Protein AF-A0A0R3S1D8-F1 (afdb_monomer)

Organism: NCBI:txid1147741

Structure (mmCIF, N/CA/C/O backbone):
data_AF-A0A0R3S1D8-F1
#
_entry.id   AF-A0A0R3S1D8-F1
#
loop_
_atom_site.group_PDB
_atom_site.id
_atom_site.type_symbol
_atom_site.label_atom_id
_atom_site.label_alt_id
_atom_site.label_comp_id
_atom_site.label_asym_id
_atom_site.label_entity_id
_atom_site.label_seq_id
_atom_site.pdbx_PDB_ins_code
_atom_site.Cartn_x
_atom_site.Cartn_y
_atom_site.Cartn_z
_atom_site.occupancy
_atom_site.B_iso_or_equiv
_atom_site.auth_seq_id
_atom_site.auth_comp_id
_atom_site.auth_asym_id
_atom_site.auth_atom_id
_atom_site.pdbx_PDB_model_num
ATOM 1 N N . MET A 1 1 ? -0.760 46.171 15.040 1.00 44.25 1 MET A N 1
ATOM 2 C CA . MET A 1 1 ? -1.146 44.747 14.968 1.00 44.25 1 MET A CA 1
ATOM 3 C C . MET A 1 1 ? 0.068 43.947 15.398 1.00 44.25 1 MET A C 1
ATOM 5 O O . MET A 1 1 ? 1.115 44.106 14.780 1.00 44.25 1 MET A O 1
ATOM 9 N N . ASN A 1 2 ? -0.038 43.239 16.524 1.00 40.97 2 ASN A N 1
ATOM 10 C CA . ASN A 1 2 ? 1.072 42.511 17.138 1.00 40.97 2 ASN A CA 1
ATOM 11 C C . ASN A 1 2 ? 1.519 41.354 16.239 1.00 40.97 2 ASN A C 1
ATOM 13 O O . ASN A 1 2 ? 0.703 40.577 15.759 1.00 40.97 2 ASN A O 1
ATOM 17 N N . ILE A 1 3 ? 2.830 41.235 16.049 1.00 52.16 3 ILE A N 1
ATOM 18 C CA . ILE A 1 3 ? 3.480 40.191 15.241 1.00 52.16 3 ILE A CA 1
ATOM 19 C C . ILE A 1 3 ? 3.574 38.864 16.038 1.00 52.16 3 ILE A C 1
ATOM 21 O O . ILE A 1 3 ? 3.984 37.833 15.513 1.00 52.16 3 ILE A O 1
ATOM 25 N N . GLU A 1 4 ? 3.135 38.864 17.300 1.00 52.78 4 GLU A N 1
ATOM 26 C CA . GLU A 1 4 ? 3.180 37.716 18.217 1.00 52.78 4 GLU A CA 1
ATOM 27 C C . GLU A 1 4 ? 2.096 36.651 17.963 1.00 52.78 4 GLU A C 1
ATOM 29 O O . GLU A 1 4 ? 2.175 35.565 18.527 1.00 52.78 4 GLU A O 1
ATOM 34 N N . GLU A 1 5 ? 1.117 36.899 17.085 1.00 55.97 5 GLU A N 1
ATOM 35 C CA . GLU A 1 5 ? 0.046 35.926 16.798 1.00 55.97 5 GLU A CA 1
ATOM 36 C C . GLU A 1 5 ? 0.364 34.937 15.657 1.00 55.97 5 GLU A C 1
ATOM 38 O O . GLU A 1 5 ? -0.398 33.998 15.438 1.00 55.97 5 GLU A O 1
ATOM 43 N N . ILE A 1 6 ? 1.481 35.094 14.928 1.00 57.22 6 ILE A N 1
ATOM 44 C CA . ILE A 1 6 ? 1.738 34.318 13.691 1.00 57.22 6 ILE A CA 1
ATOM 45 C C . ILE A 1 6 ? 2.801 33.210 13.851 1.00 57.22 6 ILE A C 1
ATOM 47 O O . ILE A 1 6 ? 2.939 32.371 12.963 1.00 57.22 6 ILE A O 1
ATOM 51 N N . LEU A 1 7 ? 3.510 33.099 14.983 1.00 50.34 7 LEU A N 1
ATOM 52 C CA . LEU A 1 7 ? 4.485 32.011 15.183 1.00 50.34 7 LEU A CA 1
ATOM 53 C C . LEU A 1 7 ? 4.423 31.352 16.571 1.00 50.34 7 LEU A C 1
ATOM 55 O O . LEU A 1 7 ? 5.227 31.664 17.448 1.00 50.34 7 LEU A O 1
ATOM 59 N N . PRO A 1 8 ? 3.593 30.308 16.737 1.00 54.09 8 PRO A N 1
ATOM 60 C CA . PRO A 1 8 ? 3.722 29.369 17.851 1.00 54.09 8 PRO A CA 1
ATOM 61 C C . PRO A 1 8 ? 4.951 28.440 17.741 1.00 54.09 8 PRO A C 1
ATOM 63 O O . PRO A 1 8 ? 5.125 27.558 18.576 1.00 54.09 8 PRO A O 1
ATOM 66 N N . GLU A 1 9 ? 5.799 28.575 16.713 1.00 56.97 9 GLU A N 1
ATOM 67 C CA . GLU A 1 9 ? 6.905 27.633 16.459 1.00 56.97 9 GLU A CA 1
ATOM 68 C C . GLU A 1 9 ? 8.259 28.048 17.067 1.00 56.97 9 GLU A C 1
ATOM 70 O O . GLU A 1 9 ? 9.180 27.232 17.100 1.00 56.97 9 GLU A O 1
ATOM 75 N N . LEU A 1 10 ? 8.393 29.269 17.605 1.00 59.91 10 LEU A N 1
ATOM 76 C CA . LEU A 1 10 ? 9.669 29.774 18.145 1.00 59.91 10 LEU A CA 1
ATOM 77 C C . LEU A 1 10 ? 9.785 29.733 19.678 1.00 59.91 10 LEU A C 1
ATOM 79 O O . LEU A 1 10 ? 10.899 29.772 20.197 1.00 59.91 10 LEU A O 1
ATOM 83 N N . PHE A 1 11 ? 8.681 29.533 20.406 1.00 52.75 11 PHE A N 1
ATOM 84 C CA . PHE A 1 11 ? 8.691 29.272 21.852 1.00 52.75 11 PHE A CA 1
ATOM 85 C C . PHE A 1 11 ? 8.434 27.792 22.162 1.00 52.75 11 PHE A C 1
ATOM 87 O O . PHE A 1 11 ? 7.480 27.434 22.835 1.00 52.75 11 PHE A O 1
ATOM 94 N N . GLY A 1 12 ? 9.305 26.918 21.651 1.00 57.78 12 GLY A N 1
ATOM 95 C CA . GLY A 1 12 ? 9.834 25.743 22.361 1.00 57.78 12 GLY A CA 1
ATOM 96 C C . GLY A 1 12 ? 8.924 24.867 23.240 1.00 57.78 12 GLY A C 1
ATOM 97 O O . GLY A 1 12 ? 9.428 24.295 24.211 1.00 57.78 12 GLY A O 1
ATOM 98 N N . GLU A 1 13 ? 7.638 24.688 22.938 1.00 63.38 13 GLU A N 1
ATOM 99 C CA . GLU A 1 13 ? 6.803 23.751 23.688 1.00 63.38 13 GLU A CA 1
ATOM 100 C C . GLU A 1 13 ? 7.219 22.313 23.333 1.00 63.38 13 GLU A C 1
ATOM 102 O O . GLU A 1 13 ? 6.965 21.784 22.246 1.00 63.38 13 GLU A O 1
ATOM 107 N N . LYS A 1 14 ? 7.967 21.673 24.242 1.00 71.31 14 LYS A N 1
ATOM 108 C CA . LYS A 1 14 ? 8.504 20.318 24.054 1.00 71.31 14 LYS A CA 1
ATOM 109 C C . LYS A 1 14 ? 7.346 19.344 23.832 1.00 71.31 14 LYS A C 1
ATOM 111 O O . LYS A 1 14 ? 6.688 18.959 24.796 1.00 71.31 14 LYS A O 1
ATOM 116 N N . ARG A 1 15 ? 7.158 18.879 22.588 1.00 78.38 15 ARG A N 1
ATOM 117 C CA . ARG A 1 15 ? 6.162 17.846 22.247 1.00 78.38 15 ARG A CA 1
ATOM 118 C C . ARG A 1 15 ? 6.249 16.682 23.236 1.00 78.38 15 ARG A C 1
ATOM 120 O O . ARG A 1 15 ? 7.281 16.012 23.356 1.00 78.38 15 ARG A O 1
ATOM 127 N N . VAL A 1 16 ? 5.161 16.460 23.968 1.00 83.62 16 VAL A N 1
ATOM 128 C CA . VAL A 1 16 ? 5.043 15.364 24.929 1.00 83.62 16 VAL A CA 1
ATOM 129 C C . VAL A 1 16 ? 4.622 14.113 24.169 1.00 83.62 16 VAL A C 1
ATOM 131 O O . VAL A 1 16 ? 3.574 14.077 23.536 1.00 83.62 16 VAL A O 1
ATOM 134 N N . TYR A 1 17 ? 5.452 13.074 24.227 1.00 89.62 17 TYR A N 1
ATOM 135 C CA . TYR A 1 17 ? 5.156 11.790 23.596 1.00 89.62 17 TYR A CA 1
ATOM 136 C C . TYR A 1 17 ? 4.595 10.799 24.616 1.00 89.62 17 TYR A C 1
ATOM 138 O O . TYR A 1 17 ? 5.128 10.668 25.723 1.00 89.62 17 TYR A O 1
ATOM 146 N N . TYR A 1 18 ? 3.572 10.050 24.211 1.00 93.56 18 TYR A N 1
ATOM 147 C CA . TYR A 1 18 ? 2.883 9.059 25.039 1.00 93.56 18 TYR A CA 1
ATOM 148 C C . TYR A 1 18 ? 3.340 7.621 24.744 1.00 93.56 18 TYR A C 1
ATOM 150 O O . TYR A 1 18 ? 3.928 7.299 23.700 1.00 93.56 18 TYR A O 1
ATOM 158 N N . CYS A 1 19 ? 3.113 6.726 25.703 1.00 93.88 19 CYS A N 1
ATOM 159 C CA . CYS A 1 19 ? 3.389 5.306 25.555 1.00 93.88 19 CYS A CA 1
ATOM 160 C C . CYS A 1 19 ? 2.319 4.641 24.685 1.00 93.88 19 CYS A C 1
ATOM 162 O O . CYS A 1 19 ? 1.202 4.403 25.128 1.00 93.88 19 CYS A O 1
ATOM 164 N N . GLN A 1 20 ? 2.694 4.264 23.461 1.00 93.88 20 GLN A N 1
ATOM 165 C CA . GLN A 1 20 ? 1.767 3.637 22.514 1.00 93.88 20 GLN A CA 1
ATOM 166 C C . GLN A 1 20 ? 1.113 2.346 23.036 1.00 93.88 20 GLN A C 1
ATOM 168 O O . GLN A 1 20 ? -0.022 2.065 22.685 1.00 93.88 20 GLN A O 1
ATOM 173 N N . ARG A 1 21 ? 1.806 1.569 23.882 1.00 95.12 21 ARG A N 1
ATOM 174 C CA . ARG A 1 21 ? 1.225 0.355 24.481 1.00 95.12 21 ARG A CA 1
ATOM 175 C C . ARG A 1 21 ? 0.074 0.702 25.425 1.00 95.12 21 ARG A C 1
ATOM 177 O O . ARG A 1 21 ? -0.966 0.075 25.348 1.00 95.12 21 ARG A O 1
ATOM 184 N N . CYS A 1 22 ? 0.243 1.726 26.258 1.00 95.38 22 CYS A N 1
ATOM 185 C CA . CYS A 1 22 ? -0.805 2.193 27.165 1.00 95.38 22 CYS A CA 1
ATOM 186 C C . CYS A 1 22 ? -1.980 2.800 26.399 1.00 95.38 22 CYS A C 1
ATOM 188 O O . CYS A 1 22 ? -3.123 2.475 26.700 1.00 95.38 22 CYS A O 1
ATOM 190 N N . LEU A 1 23 ? -1.696 3.572 25.344 1.00 94.94 23 LEU A N 1
ATOM 191 C CA . LEU A 1 23 ? -2.731 4.150 24.485 1.00 94.94 23 LEU A CA 1
ATOM 192 C C . LEU A 1 23 ? -3.621 3.083 23.837 1.00 94.94 23 LEU A C 1
ATOM 194 O O . LEU A 1 23 ? -4.832 3.259 23.778 1.00 94.94 23 LEU A O 1
ATOM 198 N N . ASN A 1 24 ? -3.049 1.951 23.416 1.00 94.50 24 ASN A N 1
ATOM 199 C CA . ASN A 1 24 ? -3.824 0.845 22.845 1.00 94.50 24 ASN A CA 1
ATOM 200 C C . ASN A 1 24 ? -4.797 0.196 23.853 1.00 94.50 24 ASN A C 1
ATOM 202 O O . ASN A 1 24 ? -5.717 -0.502 23.446 1.00 94.50 24 ASN A O 1
ATOM 206 N N . HIS A 1 25 ? -4.602 0.423 25.154 1.00 96.00 25 HIS A N 1
ATOM 207 C CA . HIS A 1 25 ? -5.477 -0.046 26.229 1.00 96.00 25 HIS A CA 1
ATOM 208 C C . HIS A 1 25 ? -6.268 1.095 26.893 1.00 96.00 25 HIS A C 1
ATOM 210 O O . HIS A 1 25 ? -6.845 0.899 27.958 1.00 96.00 25 HIS A O 1
ATOM 216 N N . GLY A 1 26 ? -6.295 2.284 26.280 1.00 94.75 26 GLY A N 1
ATOM 217 C CA . GLY A 1 26 ? -7.048 3.438 26.776 1.00 94.75 26 GLY A CA 1
ATOM 218 C C . GLY A 1 26 ? -6.374 4.221 27.908 1.00 94.75 26 GLY A C 1
ATOM 219 O O . GLY A 1 26 ? -7.022 5.067 28.513 1.00 94.75 26 GLY A O 1
ATOM 220 N N . LEU A 1 27 ? -5.091 3.972 28.203 1.00 94.88 27 LEU A N 1
ATOM 221 C CA . LEU A 1 27 ? -4.332 4.716 29.215 1.00 94.88 27 LEU A CA 1
ATOM 222 C C . LEU A 1 27 ? -3.358 5.719 28.580 1.00 94.88 27 LEU A C 1
ATOM 224 O O . LEU A 1 27 ? -2.426 5.354 27.857 1.00 94.88 27 LEU A O 1
ATOM 228 N N . GLU A 1 28 ? -3.503 6.995 28.928 1.00 93.88 28 GLU A N 1
ATOM 229 C CA . GLU A 1 28 ? -2.636 8.075 28.451 1.00 93.88 28 GLU A CA 1
ATOM 230 C C . GLU A 1 28 ? -1.458 8.319 29.401 1.00 93.88 28 GLU A C 1
ATOM 232 O O . GLU A 1 28 ? -1.476 9.202 30.255 1.00 93.88 28 GLU A O 1
ATOM 237 N N . ILE A 1 29 ? -0.388 7.533 29.249 1.00 91.88 29 ILE A N 1
ATOM 238 C CA . ILE A 1 29 ? 0.812 7.671 30.088 1.00 91.88 29 ILE A CA 1
ATOM 239 C C . ILE A 1 29 ? 1.976 8.252 29.280 1.00 91.88 29 ILE A C 1
ATOM 241 O O . ILE A 1 29 ? 2.287 7.786 28.177 1.00 91.88 29 ILE A O 1
ATOM 245 N N . LYS A 1 30 ? 2.647 9.273 29.829 1.00 92.25 30 LYS A N 1
ATOM 246 C CA . LYS A 1 30 ? 3.823 9.913 29.216 1.00 92.25 30 LYS A CA 1
ATOM 247 C C . LYS A 1 30 ? 4.953 8.892 29.038 1.00 92.25 30 LYS A C 1
ATOM 249 O O . LYS A 1 30 ? 5.213 8.068 29.905 1.00 92.25 30 LYS A O 1
ATOM 254 N N . ARG A 1 31 ? 5.662 8.943 27.906 1.00 90.25 31 ARG A N 1
ATOM 255 C CA . ARG A 1 31 ? 6.695 7.950 27.553 1.00 90.25 31 ARG A CA 1
ATOM 256 C C . ARG A 1 31 ? 7.968 8.068 28.401 1.00 90.25 31 ARG A C 1
ATOM 258 O O . ARG A 1 31 ? 8.649 7.062 28.590 1.00 90.25 31 ARG A O 1
ATOM 265 N N . LYS A 1 32 ? 8.318 9.275 28.864 1.00 87.31 32 LYS A N 1
ATOM 266 C CA . LYS A 1 32 ? 9.543 9.520 29.646 1.00 87.31 32 LYS A CA 1
ATOM 267 C C . LYS A 1 32 ? 9.508 8.674 30.925 1.00 87.31 32 LYS A C 1
ATOM 269 O O . LYS A 1 32 ? 8.509 8.700 31.630 1.00 87.31 32 LYS A O 1
ATOM 274 N N . ASN A 1 33 ? 10.569 7.907 31.174 1.00 87.44 33 ASN A N 1
ATOM 275 C CA . ASN A 1 33 ? 10.787 7.052 32.355 1.00 87.44 33 ASN A CA 1
ATOM 276 C C . ASN A 1 33 ? 9.784 5.895 32.572 1.00 87.44 33 ASN A C 1
ATOM 278 O O . ASN A 1 33 ? 10.030 5.015 33.380 1.00 87.44 33 ASN A O 1
ATOM 282 N N . HIS A 1 34 ? 8.725 5.793 31.772 1.00 91.31 34 HIS A N 1
ATOM 283 C CA . HIS A 1 34 ? 7.650 4.811 31.945 1.00 91.31 34 HIS A CA 1
ATOM 284 C C . HIS A 1 34 ? 7.961 3.391 31.409 1.00 91.31 34 HIS A C 1
ATOM 286 O O . HIS A 1 34 ? 7.132 2.486 31.464 1.00 91.31 34 HIS A O 1
ATOM 292 N N . LYS A 1 35 ? 9.142 3.148 30.823 1.00 89.06 35 LYS A N 1
ATOM 293 C CA . LYS A 1 35 ? 9.420 1.890 30.096 1.00 89.06 35 LYS A CA 1
ATOM 294 C C . LYS A 1 35 ? 9.410 0.643 30.990 1.00 89.06 35 LYS A C 1
ATOM 296 O O . LYS A 1 35 ? 9.013 -0.410 30.492 1.00 89.06 35 LYS A O 1
ATOM 301 N N . SER A 1 36 ? 9.877 0.747 32.233 1.00 90.44 36 SER A N 1
ATOM 302 C CA . SER A 1 36 ? 9.925 -0.335 33.232 1.00 90.44 36 SER A CA 1
ATOM 303 C C . SER A 1 36 ? 8.592 -0.519 33.955 1.00 90.44 36 SER A C 1
ATOM 305 O O . SER A 1 36 ? 8.169 -1.650 34.152 1.00 90.44 36 SER A O 1
ATOM 307 N N . GLU A 1 37 ? 7.910 0.581 34.269 1.00 90.50 37 GLU A N 1
ATOM 308 C CA . GLU A 1 37 ? 6.650 0.625 35.033 1.00 90.50 37 GLU A CA 1
ATOM 309 C C . GLU A 1 37 ? 5.394 0.458 34.159 1.00 90.50 37 GLU A C 1
ATOM 311 O O . GLU A 1 37 ? 4.261 0.597 34.613 1.00 90.50 37 GLU A O 1
ATOM 316 N N . CYS A 1 38 ? 5.569 0.188 32.866 1.00 92.81 38 CYS A N 1
ATOM 317 C CA . CYS A 1 38 ?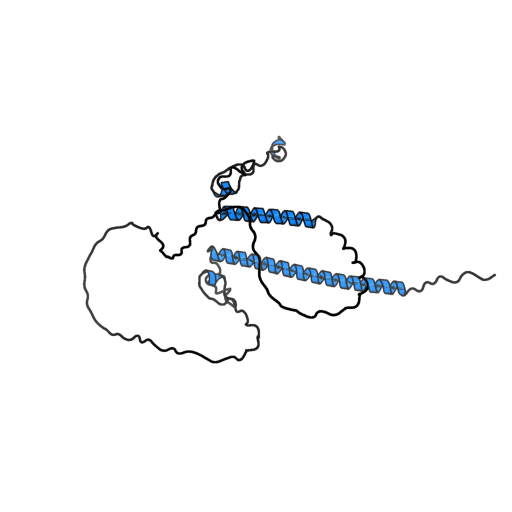 4.454 0.012 31.949 1.00 92.81 38 CYS A CA 1
ATOM 318 C C . CYS A 1 38 ? 3.693 -1.285 32.256 1.00 92.81 38 CYS A C 1
ATOM 320 O O . CYS A 1 38 ? 4.195 -2.378 31.995 1.00 92.81 38 CYS A O 1
ATOM 322 N N . ALA A 1 39 ? 2.443 -1.157 32.707 1.00 93.38 39 ALA A N 1
ATOM 323 C CA . ALA A 1 39 ? 1.546 -2.287 32.968 1.00 93.38 39 ALA A CA 1
ATOM 324 C C . ALA A 1 39 ? 1.382 -3.219 31.750 1.00 93.38 39 ALA A C 1
ATOM 326 O O . ALA A 1 39 ? 1.275 -4.433 31.887 1.00 93.38 39 ALA A O 1
ATOM 327 N N . TYR A 1 40 ? 1.446 -2.663 30.535 1.00 95.44 40 TYR A N 1
ATOM 328 C CA . TYR A 1 40 ? 1.318 -3.407 29.277 1.00 95.44 40 TYR A CA 1
ATOM 329 C C . TYR A 1 40 ? 2.665 -3.723 28.615 1.00 95.44 40 TYR A C 1
ATOM 331 O O . TYR A 1 40 ? 2.728 -4.005 27.412 1.00 95.44 40 TYR A O 1
ATOM 339 N N . ARG A 1 41 ? 3.768 -3.689 29.377 1.00 94.25 41 ARG A N 1
ATOM 340 C CA . ARG A 1 41 ? 5.122 -3.994 28.885 1.00 94.25 41 ARG A CA 1
ATOM 341 C C . ARG A 1 41 ? 5.223 -5.377 28.249 1.00 94.25 41 ARG A C 1
ATOM 343 O O . ARG A 1 41 ? 5.942 -5.522 27.265 1.00 94.25 41 ARG A O 1
ATOM 350 N N . PHE A 1 42 ? 4.487 -6.345 28.784 1.00 93.81 42 PHE A N 1
ATOM 351 C CA . PHE A 1 42 ? 4.459 -7.730 28.312 1.00 93.81 42 PHE A CA 1
ATOM 352 C C . PHE A 1 42 ? 3.127 -8.109 27.655 1.00 93.81 42 PHE A C 1
ATOM 354 O O . PHE A 1 42 ? 2.860 -9.284 27.435 1.00 93.81 42 PHE A O 1
ATOM 361 N N . CYS A 1 43 ? 2.279 -7.127 27.329 1.00 95.25 43 CYS A N 1
ATOM 362 C CA . CYS A 1 43 ? 1.025 -7.413 26.643 1.00 95.25 43 CYS A CA 1
ATOM 363 C C . CYS A 1 43 ? 1.287 -7.982 25.239 1.00 95.25 43 CYS A C 1
ATOM 365 O O . CYS A 1 43 ? 2.099 -7.434 24.487 1.00 95.25 43 CYS A O 1
ATOM 367 N N . ILE A 1 44 ? 0.562 -9.051 24.901 1.00 95.69 44 ILE A N 1
ATOM 368 C CA . ILE A 1 44 ? 0.643 -9.794 23.635 1.00 95.69 44 ILE A CA 1
ATOM 369 C C . ILE A 1 44 ? -0.601 -9.614 22.752 1.00 95.69 44 ILE A C 1
ATOM 371 O O . ILE A 1 44 ? -0.802 -10.386 21.817 1.00 95.69 44 ILE A O 1
ATOM 375 N N . CYS A 1 45 ? -1.451 -8.617 23.021 1.00 95.94 45 CYS A N 1
ATOM 376 C CA . CYS A 1 45 ? -2.585 -8.321 22.146 1.00 95.94 45 CYS A CA 1
ATOM 377 C C . CYS A 1 45 ? -2.107 -7.895 20.747 1.00 95.94 45 CYS A C 1
ATOM 379 O O . CYS A 1 45 ? -0.977 -7.427 20.573 1.00 95.94 45 CYS A O 1
ATOM 381 N N . ASN A 1 46 ? -2.981 -8.030 19.748 1.00 96.19 46 ASN A N 1
ATOM 382 C CA . ASN A 1 46 ? -2.657 -7.707 18.358 1.00 96.19 46 ASN A CA 1
ATOM 383 C C . ASN A 1 46 ? -2.101 -6.277 18.205 1.00 96.19 46 ASN A C 1
ATOM 385 O O . ASN A 1 46 ? -1.089 -6.070 17.536 1.00 96.19 46 ASN A O 1
ATOM 389 N N . ASP A 1 47 ? -2.690 -5.299 18.893 1.00 94.94 47 ASP A N 1
ATOM 390 C CA . ASP A 1 47 ? -2.271 -3.901 18.779 1.00 94.94 47 ASP A CA 1
ATOM 391 C C . ASP A 1 47 ? -0.880 -3.660 19.380 1.00 94.94 47 ASP A C 1
ATOM 393 O O . ASP A 1 47 ? -0.063 -2.942 18.800 1.00 94.94 47 ASP A O 1
ATOM 397 N N . CYS A 1 48 ? -0.557 -4.295 20.512 1.00 94.94 48 CYS A N 1
ATOM 398 C CA . CYS A 1 48 ? 0.775 -4.216 21.118 1.00 94.94 48 CYS A CA 1
ATOM 399 C C . CYS A 1 48 ? 1.838 -4.958 20.291 1.00 94.94 48 CYS A C 1
ATOM 401 O O . CYS A 1 48 ? 2.945 -4.437 20.136 1.00 94.94 48 CYS A O 1
ATOM 403 N N . GLN A 1 49 ? 1.500 -6.095 19.671 1.00 95.75 49 GLN A N 1
ATOM 404 C CA . GLN A 1 49 ? 2.394 -6.778 18.726 1.00 95.75 49 GLN A CA 1
ATOM 405 C C . GLN A 1 49 ? 2.712 -5.898 17.507 1.00 95.75 49 GLN A C 1
ATOM 407 O O . GLN A 1 49 ? 3.860 -5.821 17.061 1.00 95.75 49 GLN A O 1
ATOM 412 N N . MET A 1 50 ? 1.718 -5.175 16.986 1.00 94.62 50 MET A N 1
ATOM 413 C CA . MET A 1 50 ? 1.911 -4.245 15.871 1.00 94.62 50 MET A CA 1
ATOM 414 C C . MET A 1 50 ? 2.815 -3.062 16.248 1.00 94.62 50 MET A C 1
ATOM 416 O O . MET A 1 50 ? 3.589 -2.587 15.410 1.00 94.62 50 MET A O 1
ATOM 420 N N . VAL A 1 51 ? 2.781 -2.611 17.506 1.00 94.75 51 VAL A N 1
ATOM 421 C CA . VAL A 1 51 ? 3.705 -1.589 18.026 1.00 94.75 51 VAL A CA 1
ATOM 422 C C . VAL A 1 51 ? 5.145 -2.100 18.050 1.00 94.75 51 VAL A C 1
ATOM 424 O O . VAL A 1 51 ? 6.043 -1.365 17.636 1.00 94.75 51 VAL A O 1
ATOM 427 N N . ASP A 1 52 ? 5.383 -3.336 18.485 1.00 93.75 52 ASP A N 1
ATOM 428 C CA . ASP A 1 52 ? 6.730 -3.920 18.497 1.00 93.75 52 ASP A CA 1
ATOM 429 C C . ASP A 1 52 ? 7.266 -4.133 17.086 1.00 93.75 52 ASP A C 1
ATOM 431 O O . ASP A 1 52 ? 8.382 -3.715 16.778 1.00 93.75 52 ASP A O 1
ATOM 435 N N . LYS A 1 53 ? 6.435 -4.673 16.190 1.00 94.38 53 LYS A N 1
ATOM 436 C CA . LYS A 1 53 ? 6.793 -4.857 14.782 1.00 94.38 53 LYS A CA 1
ATOM 437 C C . LYS A 1 53 ? 7.137 -3.529 14.108 1.00 94.38 53 LYS A C 1
ATOM 439 O O . LYS A 1 53 ? 8.098 -3.456 13.348 1.00 94.38 53 LYS A O 1
ATOM 444 N N . ARG A 1 54 ? 6.403 -2.452 14.414 1.00 94.19 54 ARG A N 1
ATOM 445 C CA . ARG A 1 54 ? 6.725 -1.099 13.929 1.00 94.19 54 ARG A CA 1
ATOM 446 C C . ARG A 1 54 ? 8.070 -0.598 14.461 1.00 94.19 54 ARG A C 1
ATOM 448 O O . ARG A 1 54 ? 8.808 0.019 13.696 1.00 94.19 54 ARG A O 1
ATOM 455 N N . ARG A 1 55 ? 8.375 -0.820 15.746 1.00 93.12 55 ARG A N 1
ATOM 456 C CA . ARG A 1 55 ? 9.658 -0.418 16.355 1.00 93.12 55 ARG A CA 1
ATOM 457 C C . ARG A 1 55 ? 10.824 -1.154 15.706 1.00 93.12 55 ARG A C 1
ATOM 459 O O . ARG A 1 55 ? 11.768 -0.497 15.295 1.00 93.12 55 ARG A O 1
ATOM 466 N N . GLU A 1 56 ? 10.695 -2.465 15.526 1.00 94.69 56 GLU A N 1
ATOM 467 C CA . GLU A 1 56 ? 11.687 -3.303 14.846 1.00 94.69 56 GLU A CA 1
ATOM 468 C C . GLU A 1 56 ? 11.958 -2.815 13.416 1.00 94.69 56 GLU A C 1
ATOM 470 O O . GLU A 1 56 ? 13.106 -2.634 13.019 1.00 94.69 56 GLU A O 1
ATOM 475 N N . LEU A 1 57 ? 10.904 -2.530 12.644 1.00 93.12 57 LEU A N 1
ATOM 476 C CA . LEU A 1 57 ? 11.058 -1.999 11.289 1.00 93.12 57 LEU A CA 1
ATOM 477 C C . LEU A 1 57 ? 11.751 -0.631 11.273 1.00 93.12 57 LEU A C 1
ATOM 479 O O . LEU A 1 57 ? 12.621 -0.415 10.437 1.00 93.12 57 LEU A O 1
ATOM 483 N N . ASN A 1 58 ? 11.413 0.275 12.196 1.00 91.62 58 ASN A N 1
ATOM 484 C CA . ASN A 1 58 ? 12.090 1.574 12.307 1.00 91.62 58 ASN A CA 1
ATOM 485 C C . ASN A 1 58 ? 13.573 1.419 12.663 1.00 91.62 58 ASN A C 1
ATOM 487 O O . ASN A 1 58 ? 14.417 2.068 12.054 1.00 91.62 58 ASN A O 1
ATOM 491 N N . SER A 1 59 ? 1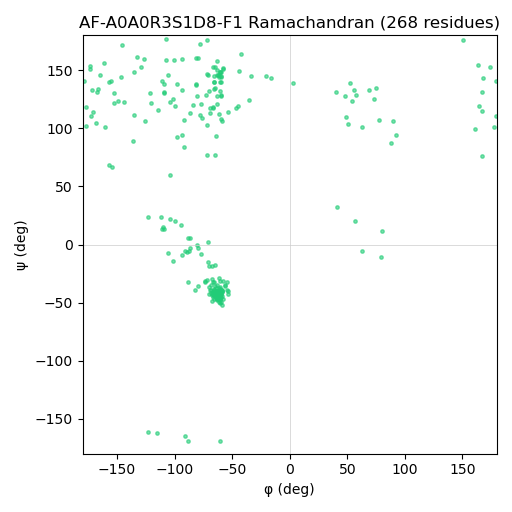3.893 0.529 13.605 1.00 92.50 59 SER A N 1
ATOM 492 C CA . SER A 1 59 ? 15.277 0.218 13.964 1.00 92.50 59 SER A CA 1
ATOM 493 C C . SER A 1 59 ? 16.067 -0.312 12.765 1.00 92.50 59 SER A C 1
ATOM 495 O O . SER A 1 59 ? 17.181 0.144 12.528 1.00 92.50 59 SER A O 1
ATOM 497 N N . ARG A 1 60 ? 15.476 -1.200 11.954 1.00 93.19 60 ARG A N 1
ATOM 498 C CA . ARG A 1 60 ? 16.109 -1.703 10.722 1.00 93.19 60 ARG A CA 1
ATOM 499 C C . ARG A 1 60 ? 16.300 -0.626 9.660 1.00 93.19 60 ARG A C 1
ATOM 501 O O . ARG A 1 60 ? 17.322 -0.635 8.986 1.00 93.19 60 ARG A O 1
ATOM 508 N N . LEU A 1 61 ? 15.341 0.287 9.500 1.00 88.69 61 LEU A N 1
ATOM 509 C CA . LEU A 1 61 ? 15.464 1.400 8.552 1.00 88.69 61 LEU A CA 1
ATOM 510 C C . LEU A 1 61 ? 16.622 2.327 8.932 1.00 88.69 61 LEU A C 1
ATOM 512 O O . LEU A 1 61 ? 17.475 2.584 8.090 1.00 88.69 61 LEU A O 1
ATOM 516 N N . LEU A 1 62 ? 16.719 2.718 10.206 1.00 84.62 62 LEU A N 1
ATOM 517 C CA . LEU A 1 62 ? 17.840 3.519 10.710 1.00 84.62 62 LEU A CA 1
ATOM 518 C C . LEU A 1 62 ? 19.186 2.797 10.542 1.00 84.62 62 LEU A C 1
ATOM 520 O O . LEU A 1 62 ? 20.192 3.420 10.210 1.00 84.62 62 LEU A O 1
ATOM 524 N N . GLN A 1 63 ? 19.212 1.474 10.723 1.00 84.88 63 GLN A N 1
ATOM 525 C CA . GLN A 1 63 ? 20.418 0.678 10.505 1.00 84.88 63 GLN A CA 1
ATOM 526 C C . GLN A 1 63 ? 20.843 0.681 9.028 1.00 84.88 63 GLN A C 1
ATOM 528 O O . GLN A 1 63 ? 22.019 0.870 8.734 1.00 84.88 63 GLN A O 1
ATOM 533 N N . ILE A 1 64 ? 19.904 0.558 8.088 1.00 81.81 64 ILE A N 1
ATOM 534 C CA . ILE A 1 64 ? 20.186 0.643 6.646 1.00 81.81 64 ILE A CA 1
ATOM 535 C C . ILE A 1 64 ? 20.651 2.049 6.248 1.00 81.81 64 ILE A C 1
ATOM 537 O O . ILE A 1 64 ? 21.621 2.177 5.503 1.00 81.81 64 ILE A O 1
ATOM 541 N N . GLU A 1 65 ? 20.007 3.098 6.761 1.00 82.38 65 GLU A N 1
ATOM 542 C CA . GLU A 1 65 ? 20.400 4.490 6.508 1.00 82.38 65 GLU A CA 1
ATOM 543 C C . GLU A 1 65 ? 21.830 4.765 6.992 1.00 82.38 65 GLU A C 1
ATOM 545 O O . GLU A 1 65 ? 22.603 5.382 6.264 1.00 82.38 65 GLU A O 1
ATOM 550 N N . SER A 1 66 ? 22.224 4.208 8.144 1.00 71.31 66 SER A N 1
ATOM 551 C CA . SER A 1 66 ? 23.590 4.334 8.676 1.00 71.31 66 SER A CA 1
ATOM 552 C C . SER A 1 66 ? 24.660 3.624 7.831 1.00 71.31 66 SER A C 1
ATOM 554 O O . SER A 1 66 ? 25.790 4.100 7.724 1.00 71.31 66 SER A O 1
ATOM 556 N N . ILE A 1 67 ? 24.300 2.513 7.178 1.00 66.31 67 ILE A N 1
ATOM 557 C CA . ILE A 1 67 ? 25.197 1.742 6.302 1.00 66.31 67 ILE A CA 1
ATOM 558 C C . ILE A 1 67 ? 25.305 2.412 4.926 1.00 66.31 67 ILE A C 1
ATOM 560 O O . ILE A 1 67 ? 26.379 2.431 4.332 1.00 66.31 67 ILE A O 1
ATOM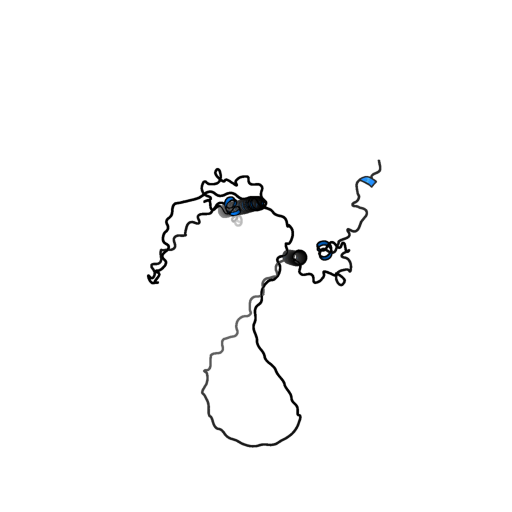 564 N N . SER A 1 68 ? 24.218 3.013 4.433 1.00 63.81 68 SER A N 1
ATOM 565 C CA . SER A 1 68 ? 24.195 3.727 3.151 1.00 63.81 68 SER A CA 1
ATOM 566 C C . SER A 1 68 ? 24.993 5.037 3.164 1.00 63.81 68 SER A C 1
ATOM 568 O O . SER A 1 68 ? 25.316 5.547 2.093 1.00 63.81 68 SER A O 1
ATOM 570 N N . SER A 1 69 ? 25.293 5.592 4.341 1.00 58.84 69 SER A N 1
ATOM 571 C CA . SER A 1 69 ? 26.098 6.808 4.514 1.00 58.84 69 SER A CA 1
ATOM 572 C C . SER A 1 69 ? 27.606 6.559 4.680 1.00 58.84 69 SER A C 1
ATOM 574 O O . SER A 1 69 ? 28.370 7.520 4.718 1.00 58.84 69 SER A O 1
ATOM 576 N N . SER A 1 70 ? 28.054 5.301 4.769 1.00 58.38 70 SER A N 1
ATOM 577 C CA . SER A 1 70 ? 29.480 4.947 4.827 1.00 58.38 70 SER A CA 1
ATOM 578 C C . SER A 1 70 ? 30.010 4.641 3.419 1.00 58.38 70 SER A C 1
ATOM 580 O O . SER A 1 70 ? 29.373 3.862 2.707 1.00 58.38 70 SER A O 1
ATOM 582 N N . PRO A 1 71 ? 31.175 5.181 2.997 1.00 62.00 71 PRO A N 1
ATOM 583 C CA . PRO A 1 71 ? 31.796 4.769 1.741 1.00 62.00 71 PRO A CA 1
ATOM 584 C C . PRO A 1 71 ? 32.107 3.260 1.771 1.00 62.00 71 PRO A C 1
ATOM 586 O O . PRO A 1 71 ? 32.361 2.714 2.853 1.00 62.00 71 PRO A O 1
ATOM 589 N N . PRO A 1 72 ? 32.063 2.566 0.616 1.00 64.31 72 PRO A N 1
ATOM 590 C CA . PRO A 1 72 ? 32.336 1.134 0.562 1.00 64.31 72 PRO A CA 1
ATOM 591 C C . PRO A 1 72 ? 33.760 0.843 1.068 1.00 64.31 72 PRO A C 1
ATOM 593 O O . PRO A 1 72 ? 34.678 1.608 0.759 1.00 64.31 72 PRO A O 1
ATOM 596 N N . PRO A 1 73 ? 33.967 -0.243 1.838 1.00 68.19 73 PRO A N 1
ATOM 597 C CA . PRO A 1 73 ? 35.298 -0.613 2.307 1.00 68.19 73 PRO A CA 1
ATOM 598 C C . PRO A 1 73 ? 36.221 -0.914 1.112 1.00 68.19 73 PRO A C 1
ATOM 600 O O . PRO A 1 73 ? 35.750 -1.457 0.105 1.00 68.19 73 PRO A O 1
ATOM 603 N N . PRO A 1 74 ? 37.523 -0.574 1.194 1.00 68.94 74 PRO A N 1
ATOM 604 C CA . PRO A 1 74 ? 38.473 -0.884 0.132 1.00 68.94 74 PRO A CA 1
ATOM 605 C C . PRO A 1 74 ? 38.556 -2.404 -0.091 1.00 68.94 74 PRO A C 1
ATOM 607 O O . PRO A 1 74 ? 38.365 -3.174 0.858 1.00 68.94 74 PRO A O 1
ATOM 610 N N . PRO A 1 75 ? 38.823 -2.857 -1.331 1.00 72.56 75 PRO A N 1
ATOM 611 C CA . PRO A 1 75 ? 38.915 -4.279 -1.632 1.00 72.56 75 PRO A CA 1
ATOM 612 C C . PRO A 1 75 ? 40.028 -4.940 -0.801 1.00 72.56 75 PRO A C 1
ATOM 614 O O . PRO A 1 75 ? 41.062 -4.310 -0.557 1.00 72.56 75 PRO A O 1
ATOM 617 N N . PRO A 1 76 ? 39.836 -6.199 -0.363 1.00 77.00 76 PRO A N 1
ATOM 618 C CA . PRO A 1 76 ? 40.841 -6.910 0.414 1.00 77.00 76 PRO A CA 1
ATOM 619 C C . PRO A 1 76 ? 42.128 -7.103 -0.407 1.00 77.00 76 PRO A C 1
ATOM 621 O O . PRO A 1 76 ? 42.048 -7.295 -1.626 1.00 77.00 76 PRO A O 1
ATOM 624 N N . PRO A 1 77 ? 43.311 -7.066 0.237 1.00 75.62 77 PRO A N 1
ATOM 625 C CA . PRO A 1 77 ? 44.574 -7.327 -0.442 1.00 75.62 77 PRO A CA 1
ATOM 626 C C . PRO A 1 77 ? 44.588 -8.747 -1.034 1.00 75.62 77 PRO A C 1
ATOM 628 O O . PRO A 1 77 ? 43.958 -9.652 -0.474 1.00 75.62 77 PRO A O 1
ATOM 631 N N . PRO A 1 78 ? 45.286 -8.958 -2.167 1.00 73.94 78 PRO A N 1
ATOM 632 C CA . PRO A 1 78 ? 45.350 -10.264 -2.809 1.00 73.94 78 PRO A CA 1
ATOM 633 C C . PRO A 1 78 ? 45.961 -11.311 -1.861 1.00 73.94 78 PRO A C 1
ATOM 635 O O . PRO A 1 78 ? 46.854 -10.978 -1.076 1.00 73.94 78 PRO A O 1
ATOM 638 N N . PRO A 1 79 ? 45.491 -12.571 -1.918 1.00 78.31 79 PRO A N 1
ATOM 639 C CA . PRO A 1 79 ? 45.997 -13.627 -1.053 1.00 78.31 79 PRO A CA 1
ATOM 640 C C . PRO A 1 79 ? 47.486 -13.898 -1.330 1.00 78.31 79 PRO A C 1
ATOM 642 O O . PRO A 1 79 ? 47.921 -13.799 -2.482 1.00 78.31 79 PRO A O 1
ATOM 645 N N . PRO A 1 80 ? 48.272 -14.255 -0.296 1.00 77.75 80 PRO A N 1
ATOM 646 C CA . PRO A 1 80 ? 49.671 -14.624 -0.473 1.00 77.75 80 PRO A CA 1
ATOM 647 C C . PRO A 1 80 ? 49.800 -15.884 -1.348 1.00 77.75 80 PRO A C 1
ATOM 649 O O . PRO A 1 80 ? 48.899 -16.731 -1.342 1.00 77.75 80 PRO A O 1
ATOM 652 N N . PRO A 1 81 ? 50.905 -16.026 -2.105 1.00 74.44 81 PRO A N 1
ATOM 653 C CA . PRO A 1 81 ? 51.120 -17.184 -2.963 1.00 74.44 81 PRO A CA 1
ATOM 654 C C . PRO A 1 81 ? 51.181 -18.481 -2.138 1.00 74.44 81 PRO A C 1
ATOM 656 O O . PRO A 1 81 ? 51.670 -18.467 -1.004 1.00 74.44 81 PRO A O 1
ATOM 659 N N . PRO A 1 82 ? 50.692 -19.607 -2.689 1.00 74.31 82 PRO A N 1
ATOM 660 C CA . PRO A 1 82 ? 50.693 -20.882 -1.986 1.00 74.31 82 PRO A CA 1
ATOM 661 C C . PRO A 1 82 ? 52.129 -21.378 -1.738 1.00 74.31 82 PRO A C 1
ATOM 663 O O . PRO A 1 82 ? 52.999 -21.180 -2.592 1.00 74.31 82 PRO A O 1
ATOM 666 N N . PRO A 1 83 ? 52.393 -22.051 -0.601 1.00 74.00 83 PRO A N 1
ATOM 667 C CA . PRO A 1 83 ? 53.676 -22.701 -0.368 1.00 74.00 83 PRO A CA 1
ATOM 668 C C . PRO A 1 83 ? 53.876 -23.876 -1.345 1.00 74.00 83 PRO A C 1
ATOM 670 O O . PRO A 1 83 ? 52.893 -24.477 -1.794 1.00 74.00 83 PRO A O 1
ATOM 673 N N . PRO A 1 84 ? 55.132 -24.226 -1.681 1.00 63.81 84 PRO A N 1
ATOM 674 C CA . PRO A 1 84 ? 55.422 -25.319 -2.599 1.00 63.81 84 PRO A CA 1
ATOM 675 C C . PRO A 1 84 ? 54.881 -26.645 -2.054 1.00 63.81 84 PRO A C 1
ATOM 677 O O . PRO A 1 84 ? 55.072 -26.983 -0.886 1.00 63.81 84 PRO A O 1
ATOM 680 N N . SER A 1 85 ? 54.189 -27.385 -2.920 1.00 58.97 85 SER A N 1
ATOM 681 C CA . SER A 1 85 ? 53.578 -28.675 -2.616 1.00 58.97 85 SER A CA 1
ATOM 682 C C . SER A 1 85 ? 54.634 -29.704 -2.210 1.00 58.97 85 SER A C 1
ATOM 684 O O . SER A 1 85 ? 55.427 -30.150 -3.038 1.00 58.97 85 SER A O 1
ATOM 686 N N . THR A 1 86 ? 54.628 -30.122 -0.947 1.00 57.88 86 THR A N 1
ATOM 687 C CA . THR A 1 86 ? 55.331 -31.333 -0.520 1.00 57.88 86 THR A CA 1
ATOM 688 C C . THR A 1 86 ? 54.575 -32.561 -1.033 1.00 57.88 86 THR A C 1
ATOM 690 O O . THR A 1 86 ? 53.362 -32.682 -0.864 1.00 57.88 86 THR A O 1
ATOM 693 N N . LEU A 1 87 ? 55.313 -33.449 -1.701 1.00 54.53 87 LEU A N 1
ATOM 694 C CA . LEU A 1 87 ? 54.857 -34.726 -2.257 1.00 54.53 87 LEU A CA 1
ATOM 695 C C . LEU A 1 87 ? 54.241 -35.660 -1.188 1.00 54.53 87 LEU A C 1
ATOM 697 O O . LEU A 1 87 ? 54.635 -35.598 -0.022 1.00 54.53 87 LEU A O 1
ATOM 701 N N . PRO A 1 88 ? 53.311 -36.553 -1.577 1.00 47.62 88 PRO A N 1
ATOM 702 C CA . PRO A 1 88 ? 52.583 -37.421 -0.657 1.00 47.62 88 PRO A CA 1
ATOM 703 C C . PRO A 1 88 ? 53.397 -38.662 -0.254 1.00 47.62 88 PRO A C 1
ATOM 705 O O . PRO A 1 88 ? 53.987 -39.325 -1.106 1.00 47.62 88 PRO A O 1
ATOM 708 N N . GLN A 1 89 ? 53.355 -39.028 1.032 1.00 54.00 89 GLN A N 1
ATOM 709 C CA . GLN A 1 89 ? 53.683 -40.382 1.496 1.00 54.00 89 GLN A CA 1
ATOM 710 C C . GLN A 1 89 ? 52.404 -41.155 1.890 1.00 54.00 89 GLN A C 1
ATOM 712 O O . GLN A 1 89 ? 51.441 -40.540 2.353 1.00 54.00 89 GLN A O 1
ATOM 717 N N . PRO A 1 90 ? 52.370 -42.486 1.670 1.00 49.66 90 PRO A N 1
ATOM 718 C CA . PRO A 1 90 ? 51.161 -43.313 1.729 1.00 49.66 90 PRO A CA 1
ATOM 719 C C . PRO A 1 90 ? 50.742 -43.746 3.149 1.00 49.66 90 PRO A C 1
ATOM 721 O O . PRO A 1 90 ? 51.529 -43.727 4.091 1.00 49.66 90 PRO A O 1
ATOM 724 N N . SER A 1 91 ? 49.467 -44.136 3.261 1.00 49.62 91 SER A N 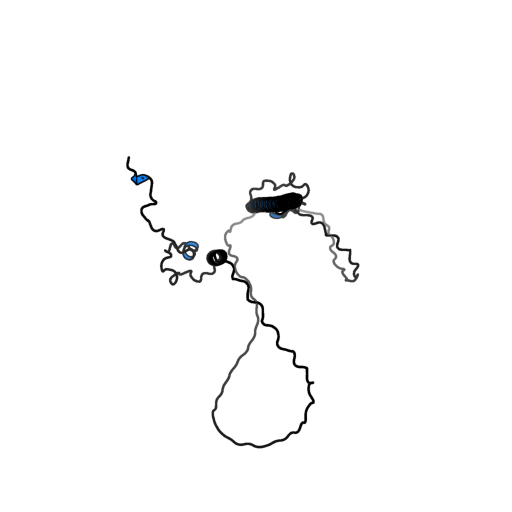1
ATOM 725 C CA . SER A 1 91 ? 48.717 -44.519 4.476 1.00 49.62 91 SER A CA 1
ATOM 726 C C . SER A 1 91 ? 48.838 -46.038 4.838 1.00 49.62 91 SER A C 1
ATOM 728 O O . SER A 1 91 ? 49.709 -46.700 4.280 1.00 49.62 91 SER A O 1
ATOM 730 N N . PRO A 1 92 ? 48.056 -46.618 5.788 1.00 58.91 92 PRO A N 1
ATOM 731 C CA . PRO A 1 92 ? 48.543 -47.354 6.968 1.00 58.91 92 PRO A CA 1
ATOM 732 C C . PRO A 1 92 ? 48.349 -48.894 6.909 1.00 58.91 92 PRO A C 1
ATOM 734 O O . PRO A 1 92 ? 47.710 -49.413 5.998 1.00 58.91 92 PRO A O 1
ATOM 737 N N . LEU A 1 93 ? 48.836 -49.630 7.923 1.00 47.94 93 LEU A N 1
ATOM 738 C CA . LEU A 1 93 ? 48.574 -51.071 8.139 1.00 47.94 93 LEU A CA 1
ATOM 739 C C . LEU A 1 93 ? 48.086 -51.364 9.588 1.00 47.94 93 LEU A C 1
ATOM 741 O O . LEU A 1 93 ? 48.416 -50.578 10.478 1.00 47.94 93 LEU A O 1
ATOM 745 N N . PRO A 1 94 ? 47.291 -52.440 9.840 1.00 56.72 94 PRO A N 1
ATOM 746 C CA . PRO A 1 94 ? 46.399 -52.568 11.009 1.00 56.72 94 PRO A CA 1
ATOM 747 C C . PRO A 1 94 ? 46.812 -53.732 11.979 1.00 56.72 94 PRO A C 1
ATOM 749 O O . PRO A 1 94 ? 47.982 -54.108 11.958 1.00 56.72 94 PRO A O 1
ATOM 752 N N . PRO A 1 95 ? 45.964 -54.254 12.906 1.00 56.22 95 PRO A N 1
ATOM 753 C CA . PRO A 1 95 ? 46.232 -54.264 14.350 1.00 56.22 95 PRO A CA 1
ATOM 754 C C . PRO A 1 95 ? 46.591 -55.646 14.940 1.00 56.22 95 PRO A C 1
ATOM 756 O O . PRO A 1 95 ? 46.188 -56.686 14.422 1.00 56.22 95 PRO A O 1
ATOM 759 N N . SER A 1 96 ? 47.246 -55.652 16.106 1.00 43.25 96 SER A N 1
ATOM 760 C CA . SER A 1 96 ? 47.486 -56.873 16.889 1.00 43.25 96 SER A CA 1
ATOM 761 C C . SER A 1 96 ? 46.742 -56.825 18.221 1.00 43.25 96 SER A C 1
ATOM 763 O O . SER A 1 96 ? 47.002 -55.981 19.076 1.00 43.25 96 SER A O 1
ATOM 765 N N . SER A 1 97 ? 45.802 -57.753 18.363 1.00 43.34 97 SER A N 1
ATOM 766 C CA . SER A 1 97 ? 45.025 -58.051 19.563 1.00 43.34 97 SER A CA 1
ATOM 767 C C . SER A 1 97 ? 45.814 -58.948 20.514 1.00 43.34 97 SER A C 1
ATOM 769 O O . SER A 1 97 ? 46.328 -59.970 20.071 1.00 43.34 97 SER A O 1
ATOM 771 N N . SER A 1 98 ? 45.783 -58.659 21.817 1.00 42.62 98 SER A N 1
ATOM 772 C CA . SER A 1 98 ? 45.721 -59.696 22.861 1.00 42.62 98 SER A CA 1
ATOM 773 C C . SER A 1 98 ? 45.481 -59.083 24.246 1.00 42.62 98 SER A C 1
ATOM 775 O O . SER A 1 98 ? 46.316 -58.364 24.785 1.00 42.62 98 SER A O 1
ATOM 777 N N . SER A 1 99 ? 44.302 -59.404 24.781 1.00 40.62 99 SER A N 1
ATOM 778 C CA . SER A 1 99 ? 43.958 -59.689 26.185 1.00 40.62 99 SER A CA 1
ATOM 779 C C . SER A 1 99 ? 45.165 -59.991 27.098 1.00 40.62 99 SER A C 1
ATOM 781 O O . SER A 1 99 ? 46.072 -60.710 26.695 1.00 40.62 99 SER A O 1
ATOM 783 N N . SER A 1 100 ? 45.217 -59.576 28.370 1.00 39.06 100 SER A N 1
ATOM 784 C CA . SER A 1 100 ? 44.421 -60.147 29.474 1.00 39.06 100 SER A CA 1
ATOM 785 C C . SER A 1 100 ? 44.697 -59.426 30.812 1.00 39.06 100 SER A C 1
ATOM 787 O O . SER A 1 100 ? 45.847 -59.155 31.123 1.00 39.06 100 SER A O 1
ATOM 789 N N . LEU A 1 101 ? 43.627 -59.220 31.592 1.00 41.09 101 LEU A N 1
ATOM 790 C CA . LEU A 1 101 ? 43.434 -59.508 33.031 1.00 41.09 101 LEU A CA 1
ATOM 791 C C . LEU A 1 101 ? 44.424 -59.028 34.125 1.00 41.09 101 LEU A C 1
ATOM 793 O O . LEU A 1 101 ? 45.621 -59.280 34.079 1.00 41.09 101 LEU A O 1
ATOM 797 N N . SER A 1 102 ? 43.794 -58.580 35.230 1.00 37.34 102 SER A N 1
ATOM 798 C CA . SER A 1 102 ? 44.276 -58.413 36.623 1.00 37.34 102 SER A CA 1
ATOM 799 C C . SER A 1 102 ? 45.212 -57.212 36.872 1.00 37.34 102 SER A C 1
ATOM 801 O O . SER A 1 102 ? 46.109 -56.949 36.093 1.00 37.34 102 SER A O 1
ATOM 803 N N . SER A 1 103 ? 45.075 -56.382 37.910 1.00 42.06 103 SER A N 1
ATOM 804 C CA . SER A 1 103 ? 44.668 -56.658 39.291 1.00 42.06 103 SER A CA 1
ATOM 805 C C . SER A 1 103 ? 44.203 -55.381 40.004 1.00 42.06 103 SER A C 1
ATOM 807 O O . SER A 1 103 ? 44.602 -54.270 39.668 1.00 42.06 103 SER A O 1
ATOM 809 N N . SER A 1 104 ? 43.378 -55.590 41.021 1.00 44.69 104 SER A N 1
ATOM 810 C CA . SER A 1 104 ? 42.801 -54.660 41.991 1.00 44.69 104 SER A CA 1
ATOM 811 C C . SER A 1 104 ? 43.827 -53.869 42.814 1.00 44.69 104 SER A C 1
ATOM 813 O O . SER A 1 104 ? 44.879 -54.414 43.132 1.00 44.69 104 SER A O 1
ATOM 815 N N . SER A 1 105 ? 43.453 -52.654 43.247 1.00 46.81 105 SER A N 1
ATOM 816 C CA . SER A 1 105 ? 43.713 -52.013 44.566 1.00 46.81 105 SER A CA 1
ATOM 817 C C . SER A 1 105 ? 43.125 -50.587 44.523 1.00 46.81 105 SER A C 1
ATOM 819 O O . SER A 1 105 ? 43.596 -49.765 43.748 1.00 46.81 105 SER A O 1
ATOM 821 N N . SER A 1 106 ? 41.940 -50.331 45.097 1.00 45.19 106 SER A N 1
ATOM 822 C CA . SER A 1 106 ? 41.742 -49.631 46.391 1.00 45.19 106 SER A CA 1
ATOM 823 C C . SER A 1 106 ? 42.438 -48.252 46.444 1.00 45.19 106 SER A C 1
ATOM 825 O O . SER A 1 106 ? 43.649 -48.173 46.315 1.00 45.19 106 SER A O 1
ATOM 827 N N . SER A 1 107 ? 41.787 -47.116 46.704 1.00 47.62 107 SER A N 1
ATOM 828 C CA . SER A 1 107 ? 40.754 -46.872 47.718 1.00 47.62 107 SER A CA 1
ATOM 829 C C . SER A 1 107 ? 40.167 -45.460 47.554 1.00 47.62 107 SER A C 1
ATOM 831 O O . SER A 1 107 ? 40.906 -44.558 47.174 1.00 47.62 107 SER A O 1
ATOM 833 N N . SER A 1 108 ? 38.909 -45.300 47.996 1.00 51.12 108 SER A N 1
ATOM 834 C CA . SER A 1 108 ? 38.330 -44.090 48.627 1.00 51.12 108 SER A CA 1
ATOM 835 C C . SER A 1 108 ? 38.152 -42.863 47.722 1.00 51.12 108 SER A C 1
ATOM 837 O O . SER A 1 108 ? 39.061 -42.451 47.025 1.00 51.12 108 SER A O 1
ATOM 839 N N . SER A 1 109 ? 37.046 -42.132 47.667 1.00 49.88 109 SER A N 1
ATOM 840 C CA . SER A 1 109 ? 35.864 -41.897 48.512 1.00 49.88 109 SER A CA 1
ATOM 841 C C . SER A 1 109 ? 35.062 -40.867 47.676 1.00 49.88 109 SER A C 1
ATOM 843 O O . SER A 1 109 ? 35.673 -40.019 47.038 1.00 49.88 109 SER A O 1
ATOM 845 N N . SER A 1 110 ? 33.742 -40.834 47.525 1.00 53.19 110 SER A N 1
ATOM 846 C CA . SER A 1 110 ? 32.659 -41.032 48.478 1.00 53.19 110 SER A CA 1
ATOM 847 C C . SER A 1 110 ? 31.366 -41.197 47.662 1.00 53.19 110 SER A C 1
ATOM 849 O O . SER A 1 110 ? 31.108 -40.424 46.740 1.00 53.19 110 SER A O 1
ATOM 851 N N . SER A 1 111 ? 30.594 -42.230 47.989 1.00 43.53 111 SER A N 1
ATOM 852 C CA . SER A 1 111 ? 29.185 -42.163 48.417 1.00 43.53 111 SER A CA 1
ATOM 853 C C . SER A 1 111 ? 28.541 -40.756 48.418 1.00 43.53 111 SER A C 1
ATOM 855 O O . SER A 1 111 ? 29.152 -39.812 48.899 1.00 43.53 111 SER A O 1
ATOM 857 N N . LEU A 1 112 ? 27.298 -40.497 48.008 1.00 45.88 112 LEU A N 1
ATOM 858 C CA . LEU A 1 112 ? 26.102 -41.270 47.643 1.00 45.88 112 LEU A CA 1
ATOM 859 C C . LEU A 1 112 ? 25.294 -40.346 46.696 1.00 45.88 112 LEU A C 1
ATOM 861 O O . LEU A 1 112 ? 25.374 -39.127 46.824 1.00 45.88 112 LEU A O 1
ATOM 865 N N . SER A 1 113 ? 24.663 -40.830 45.621 1.00 39.41 113 SER A N 1
ATOM 866 C CA . SER A 1 113 ? 23.333 -41.477 45.619 1.00 39.41 113 SER A CA 1
ATOM 867 C C . SER A 1 113 ? 22.270 -40.534 46.199 1.00 39.41 113 SER A C 1
ATOM 869 O O . SER A 1 113 ? 22.455 -39.950 47.253 1.00 39.41 113 SER A O 1
ATOM 871 N N . THR A 1 114 ? 21.141 -40.272 45.570 1.00 37.84 114 THR A N 1
ATOM 872 C CA . THR A 1 114 ? 20.273 -41.093 44.724 1.00 37.84 114 THR A CA 1
ATOM 873 C C . THR A 1 114 ? 19.334 -40.088 44.052 1.00 37.84 114 THR A C 1
ATOM 875 O O . THR A 1 114 ? 18.939 -39.106 44.677 1.00 37.84 114 THR A O 1
ATOM 878 N N . SER A 1 115 ? 19.114 -40.175 42.740 1.00 38.72 115 SER A N 1
ATOM 879 C CA . SER A 1 115 ? 17.884 -40.751 42.166 1.00 38.72 115 SER A CA 1
ATOM 880 C C . SER A 1 115 ? 16.620 -40.350 42.937 1.00 38.72 115 SER A C 1
ATOM 882 O O . SER A 1 115 ? 16.497 -40.512 44.144 1.00 38.72 115 SER A O 1
ATOM 884 N N . SER A 1 116 ? 15.574 -39.898 42.267 1.00 41.44 116 SER A N 1
ATOM 885 C CA . SER A 1 116 ? 14.722 -40.784 41.472 1.00 41.44 116 SER A CA 1
ATOM 886 C C . SER A 1 116 ? 13.759 -39.883 40.682 1.00 41.44 116 SER A C 1
ATOM 888 O O . SER A 1 116 ? 13.355 -38.841 41.186 1.00 41.44 116 SER A O 1
ATOM 890 N N . SER A 1 117 ? 13.593 -40.118 39.376 1.00 40.94 117 SER A N 1
ATOM 891 C CA . SER A 1 117 ? 12.369 -40.673 38.760 1.00 40.94 117 SER A CA 1
ATOM 892 C C . SER A 1 117 ? 11.100 -39.861 39.068 1.00 40.94 117 SER A C 1
ATOM 894 O O . SER A 1 117 ? 10.809 -39.587 40.220 1.00 40.94 117 SER A O 1
ATOM 896 N N . SER A 1 118 ? 10.243 -39.535 38.112 1.00 41.34 118 SER A N 1
ATOM 897 C CA . SER A 1 118 ? 9.583 -40.545 37.293 1.00 41.34 118 SER A CA 1
ATOM 898 C C . SER A 1 118 ? 8.765 -39.921 36.158 1.00 41.34 118 SER A C 1
ATOM 900 O O . SER A 1 118 ? 8.231 -38.820 36.227 1.00 41.34 118 SER A O 1
ATOM 902 N N . SER A 1 119 ? 8.690 -40.726 35.109 1.00 43.34 119 SER A N 1
ATOM 903 C CA . SER A 1 119 ? 7.715 -40.802 34.026 1.00 43.34 119 SER A CA 1
ATOM 904 C C . SER A 1 119 ? 6.240 -40.705 34.428 1.00 43.34 119 SER A C 1
ATOM 906 O O . SER A 1 119 ? 5.854 -41.274 35.446 1.00 43.34 119 SER A O 1
ATOM 908 N N . SER A 1 120 ? 5.410 -40.147 33.536 1.00 41.19 120 SER A N 1
ATOM 909 C CA . SER A 1 120 ? 4.129 -40.700 33.009 1.00 41.19 120 SER A CA 1
ATOM 910 C C . SER A 1 120 ? 3.368 -39.574 32.277 1.00 41.19 120 SER A C 1
ATOM 912 O O . SER A 1 120 ? 3.205 -38.486 32.806 1.00 41.19 120 SER A O 1
ATOM 914 N N . SER A 1 121 ? 3.140 -39.628 30.960 1.00 41.97 121 SER A N 1
ATOM 915 C CA . SER A 1 121 ? 2.033 -40.289 30.242 1.00 41.97 121 SER A CA 1
ATOM 916 C C . SER A 1 121 ? 0.633 -39.980 30.787 1.00 41.97 121 SER A C 1
ATOM 918 O O . SER A 1 121 ? 0.256 -40.528 31.816 1.00 41.97 121 SER A O 1
ATOM 920 N N . SER A 1 122 ? -0.179 -39.215 30.046 1.00 39.25 122 SER A N 1
ATOM 921 C CA . SER A 1 122 ? -1.445 -39.690 29.444 1.00 39.25 122 SER A CA 1
ATOM 922 C C . SER A 1 122 ? -2.335 -38.558 28.893 1.00 39.25 122 SER A C 1
ATOM 924 O O . SER A 1 122 ? -2.412 -37.449 29.409 1.00 39.25 122 SER A O 1
ATOM 926 N N . SER A 1 123 ? -2.962 -38.908 27.773 1.00 40.28 123 SER A N 1
ATOM 927 C CA . SER A 1 123 ? -4.185 -38.419 27.127 1.00 40.28 123 SER A CA 1
ATOM 928 C C . SER A 1 123 ? -5.216 -37.652 27.967 1.00 40.28 123 SER A C 1
ATOM 930 O O . SER A 1 123 ? -5.585 -38.102 29.045 1.00 40.28 123 SER A O 1
ATOM 932 N N . SER A 1 124 ? -5.881 -36.657 27.368 1.00 38.22 124 SER A N 1
ATOM 933 C CA . SER A 1 124 ? -7.256 -36.790 26.835 1.00 38.22 124 SER A CA 1
ATOM 934 C C . SER A 1 124 ? -7.931 -35.434 26.565 1.00 38.22 124 SER A C 1
ATOM 936 O O . SER A 1 124 ? -7.584 -34.385 27.095 1.00 38.22 124 SER A O 1
ATOM 938 N N . SER A 1 125 ? -8.869 -35.510 25.634 1.00 42.16 125 SER A N 1
ATOM 939 C CA . SER A 1 125 ? -9.779 -34.520 25.069 1.00 42.16 125 SER A CA 1
ATOM 940 C C . SER A 1 125 ? -10.906 -34.059 26.002 1.00 42.16 125 SER A C 1
ATOM 942 O O . SER A 1 125 ? -11.519 -34.894 26.653 1.00 42.16 125 SER A O 1
ATOM 944 N N . SER A 1 126 ? -11.300 -32.785 25.897 1.00 41.66 126 SER A N 1
ATOM 945 C CA . SER A 1 126 ? -12.688 -32.294 26.055 1.00 41.66 126 SER A CA 1
ATOM 946 C C . SER A 1 126 ? -12.718 -30.807 25.675 1.00 41.66 126 SER A C 1
ATOM 948 O O . SER A 1 126 ? -11.963 -30.011 26.220 1.00 41.66 126 SER A O 1
ATOM 950 N N . ALA A 1 127 ? -13.345 -30.451 24.556 1.00 37.44 127 ALA A N 1
ATOM 951 C CA . ALA A 1 127 ? -14.762 -30.096 24.439 1.00 37.44 127 ALA A CA 1
ATOM 952 C C . ALA A 1 127 ? -15.053 -28.668 24.935 1.00 37.44 127 ALA A C 1
ATOM 954 O O . ALA A 1 127 ? -15.032 -28.347 26.117 1.00 37.44 127 ALA A O 1
ATOM 955 N N . SER A 1 128 ? -15.313 -27.828 23.940 1.00 39.88 128 SER A N 1
ATOM 956 C CA . SER A 1 128 ? -15.752 -26.441 23.970 1.00 39.88 128 SER A CA 1
ATOM 957 C C . SER A 1 128 ? -17.085 -26.246 24.691 1.00 39.88 128 SER A C 1
ATOM 959 O O . SER A 1 128 ? -18.090 -26.847 24.316 1.00 39.88 128 SER A O 1
ATOM 961 N N . SER A 1 129 ? -17.110 -25.316 25.640 1.00 36.78 129 SER A N 1
ATOM 962 C CA . SER A 1 129 ? -18.313 -24.787 26.278 1.00 36.78 129 SER A CA 1
ATOM 963 C C . SER A 1 129 ? -18.326 -23.264 26.164 1.00 36.78 129 SER A C 1
ATOM 965 O O . SER A 1 129 ? -17.559 -22.576 26.831 1.00 36.78 129 SER A O 1
ATOM 967 N N . SER A 1 130 ? -19.181 -22.723 25.291 1.00 37.97 130 SER A N 1
ATOM 968 C CA . SER A 1 130 ? -19.850 -21.421 25.480 1.00 37.97 130 SER A CA 1
ATOM 969 C C . SER A 1 130 ? -20.818 -21.148 24.324 1.00 37.97 130 SER A C 1
ATOM 971 O O . SER A 1 130 ? -20.426 -20.731 23.240 1.00 37.97 130 SER A O 1
ATOM 973 N N . SER A 1 131 ? -22.111 -21.346 24.571 1.00 38.44 131 SER A N 1
ATOM 974 C CA . SER A 1 131 ? -23.148 -20.588 23.872 1.00 38.44 131 SER A CA 1
ATOM 975 C C . SER A 1 131 ? -24.171 -20.134 24.904 1.00 38.44 131 SER A C 1
ATOM 977 O O . SER A 1 131 ? -24.844 -20.935 25.547 1.00 38.44 131 SER A O 1
ATOM 979 N N . SER A 1 132 ? -24.198 -18.825 25.115 1.00 40.69 132 SER A N 1
ATOM 980 C CA . SER A 1 132 ? -25.146 -18.113 25.959 1.00 40.69 132 SER A CA 1
ATOM 981 C C . SER A 1 132 ? -26.202 -17.528 25.035 1.00 40.69 132 SER A C 1
ATOM 983 O O . SER A 1 132 ? -25.849 -16.726 24.174 1.00 40.69 132 SER A O 1
ATOM 985 N N . SER A 1 133 ? -27.471 -17.905 25.196 1.00 37.66 133 SER A N 1
ATOM 986 C CA . SER A 1 133 ? -28.636 -17.106 24.784 1.00 37.66 133 SER A CA 1
ATOM 987 C C . SER A 1 133 ? -29.907 -17.715 25.378 1.00 37.66 133 SER A C 1
ATOM 989 O O . SER A 1 133 ? -30.403 -18.729 24.900 1.00 37.66 133 SER A O 1
ATOM 991 N N . LEU A 1 134 ? -30.443 -17.075 26.417 1.00 32.88 134 LEU A N 1
ATOM 992 C CA . LEU A 1 134 ? -31.824 -17.234 26.862 1.00 32.88 134 LEU A CA 1
ATOM 993 C C . LEU A 1 134 ? -32.478 -15.859 26.795 1.00 32.88 134 LEU A C 1
ATOM 995 O O . LEU A 1 134 ? -31.987 -14.933 27.436 1.00 32.88 134 LEU A O 1
ATOM 999 N N . SER A 1 135 ? -33.564 -15.747 26.030 1.00 34.72 135 SER A N 1
ATOM 1000 C CA . SER A 1 135 ? -34.753 -14.933 26.327 1.00 34.72 135 SER A CA 1
ATOM 1001 C C . SER A 1 135 ? -35.757 -15.079 25.185 1.00 34.72 135 SER A C 1
ATOM 1003 O O . SER A 1 135 ? -35.507 -14.582 24.089 1.00 34.72 135 SER A O 1
ATOM 1005 N N . SER A 1 136 ? -36.884 -15.747 25.443 1.00 33.38 136 SER A N 1
ATOM 1006 C CA . SER A 1 136 ? -38.250 -15.238 25.198 1.00 33.38 136 SER A CA 1
ATOM 1007 C C . SER A 1 136 ? -39.259 -16.387 25.238 1.00 33.38 136 SER A C 1
ATOM 1009 O O . SER A 1 136 ? -39.193 -17.329 24.454 1.00 33.38 136 SER A O 1
ATOM 1011 N N . LEU A 1 137 ? -40.196 -16.282 26.177 1.00 36.06 137 LEU A N 1
ATOM 1012 C CA . LEU A 1 137 ? -41.338 -17.164 26.375 1.00 36.06 137 LEU A CA 1
ATOM 1013 C C . LEU A 1 137 ? -42.597 -16.389 25.961 1.00 36.06 137 LEU A C 1
ATOM 1015 O O . LEU A 1 137 ? -42.768 -15.268 26.440 1.00 36.06 137 LEU A O 1
ATOM 1019 N N . SER A 1 138 ? -43.465 -16.970 25.121 1.00 36.66 138 SER A N 1
ATOM 1020 C CA . SER A 1 138 ? -44.931 -17.074 25.327 1.00 36.66 138 SER A CA 1
ATOM 1021 C C . SER A 1 138 ? -45.676 -17.500 24.047 1.00 36.66 138 SER A C 1
ATOM 1023 O O . SER A 1 138 ? -45.446 -16.970 22.965 1.00 36.66 138 SER A O 1
ATOM 1025 N N . GLN A 1 139 ? -46.552 -18.496 24.217 1.00 41.59 139 GLN A N 1
ATOM 1026 C CA . GLN A 1 139 ? -47.511 -19.115 23.274 1.00 41.59 139 GLN A CA 1
ATOM 1027 C C . GLN A 1 139 ? -48.889 -18.367 23.359 1.00 41.59 139 GLN A C 1
ATOM 1029 O O . GLN A 1 139 ? -48.881 -17.317 24.005 1.00 41.59 139 GLN A O 1
ATOM 1034 N N . PRO A 1 140 ? -50.079 -18.843 22.867 1.00 50.50 140 PRO A N 1
ATOM 1035 C CA . PRO A 1 140 ? -50.438 -20.123 22.208 1.00 50.50 140 PRO A CA 1
ATOM 1036 C C . PRO A 1 140 ? -51.533 -20.134 21.090 1.00 50.50 140 PRO A C 1
ATOM 1038 O O . PRO A 1 140 ? -52.246 -19.170 20.850 1.00 50.50 140 PRO A O 1
ATOM 1041 N N . ALA A 1 141 ? -51.633 -21.321 20.460 1.00 32.06 141 ALA A N 1
ATOM 1042 C CA . ALA A 1 141 ? -52.789 -22.100 19.954 1.00 32.06 141 ALA A CA 1
ATOM 1043 C C . ALA A 1 141 ? -53.926 -21.494 19.089 1.00 32.06 141 ALA A C 1
ATOM 1045 O O . ALA A 1 141 ? -54.681 -20.635 19.528 1.00 32.06 141 ALA A O 1
ATOM 1046 N N . SER A 1 142 ? -54.200 -22.138 17.940 1.00 35.25 142 SER A N 1
ATOM 1047 C CA . SER A 1 142 ? -55.564 -22.514 17.500 1.00 35.25 142 SER A CA 1
ATOM 1048 C C . SER A 1 142 ? -55.554 -23.559 16.363 1.00 35.25 142 SER A C 1
ATOM 1050 O O . SER A 1 142 ? -54.639 -23.614 15.547 1.00 35.25 142 SER A O 1
ATOM 1052 N N . ASN A 1 143 ? -56.566 -24.431 16.396 1.00 36.78 143 ASN A N 1
ATOM 1053 C CA . ASN A 1 143 ? -56.762 -25.670 15.631 1.00 36.78 143 ASN A CA 1
ATOM 1054 C C . ASN A 1 143 ? -57.285 -25.460 14.194 1.00 36.78 143 ASN A C 1
ATOM 1056 O O . ASN A 1 143 ? -57.977 -24.480 13.938 1.00 36.78 143 ASN A O 1
ATOM 1060 N N . GLY A 1 144 ? -57.120 -26.466 13.316 1.00 32.62 144 GLY A N 1
ATOM 1061 C CA . GLY A 1 144 ? -58.005 -26.649 12.151 1.00 32.62 144 GLY A CA 1
ATOM 1062 C C . GLY A 1 144 ? -57.468 -27.512 10.998 1.00 32.62 144 GLY A C 1
ATOM 1063 O O . GLY A 1 144 ? -56.732 -27.018 10.156 1.00 32.62 144 GLY A O 1
ATOM 1064 N N . ASN A 1 145 ? -57.892 -28.781 10.959 1.00 34.75 145 ASN A N 1
ATOM 1065 C CA . ASN A 1 145 ? -57.831 -29.767 9.860 1.00 34.75 145 ASN A CA 1
ATOM 1066 C C . ASN A 1 145 ? -57.979 -29.217 8.425 1.00 34.75 145 ASN A C 1
ATOM 1068 O O . ASN A 1 145 ? -58.912 -28.452 8.214 1.00 34.75 145 ASN A O 1
ATOM 1072 N N . VAL A 1 146 ? -57.265 -29.807 7.441 1.00 34.06 146 VAL A N 1
ATOM 1073 C CA . VAL A 1 146 ? -57.874 -30.574 6.318 1.00 34.06 146 VAL A CA 1
ATOM 1074 C C . VAL A 1 146 ? -56.906 -31.652 5.764 1.00 34.06 146 VAL A C 1
ATOM 1076 O O . VAL A 1 146 ? -55.745 -31.383 5.475 1.00 34.06 146 VAL A O 1
ATOM 1079 N N . LEU A 1 147 ? -57.455 -32.867 5.644 1.00 34.19 147 LEU A N 1
ATOM 1080 C CA . LEU A 1 147 ? -57.121 -34.060 4.835 1.00 34.19 147 LEU A CA 1
ATOM 1081 C C . LEU A 1 147 ? -56.709 -33.736 3.363 1.00 34.19 147 LEU A C 1
ATOM 1083 O O . LEU A 1 147 ? -57.092 -32.682 2.878 1.00 34.19 147 LEU A O 1
ATOM 1087 N N . THR A 1 148 ? -56.073 -34.549 2.496 1.00 30.02 148 THR A N 1
ATOM 1088 C CA . THR A 1 148 ? -55.555 -35.939 2.446 1.00 30.02 148 THR A CA 1
ATOM 1089 C C . THR A 1 148 ? -55.070 -36.208 0.993 1.00 30.02 148 THR A C 1
ATOM 1091 O O . THR A 1 148 ? -55.664 -35.657 0.072 1.00 30.02 148 THR A O 1
ATOM 1094 N N . THR A 1 149 ? -54.094 -37.123 0.805 1.00 31.92 149 THR A N 1
ATOM 1095 C CA . THR A 1 149 ? -53.792 -37.920 -0.430 1.00 31.92 149 THR A CA 1
ATOM 1096 C C . THR A 1 149 ? -53.151 -37.158 -1.615 1.00 31.92 149 THR A C 1
ATOM 1098 O O . THR A 1 149 ? -53.641 -36.124 -2.033 1.00 31.92 149 THR A O 1
ATOM 1101 N N . THR A 1 150 ? -51.996 -37.544 -2.186 1.00 34.12 150 THR A N 1
ATOM 1102 C CA . THR A 1 150 ? -51.584 -38.885 -2.659 1.00 34.12 150 THR A CA 1
ATOM 1103 C C . THR A 1 150 ? -50.045 -39.034 -2.727 1.00 34.12 150 THR A C 1
ATOM 1105 O O . THR A 1 150 ? -49.334 -38.126 -3.147 1.00 34.12 150 THR A O 1
ATOM 1108 N N . VAL A 1 151 ? -49.578 -40.216 -2.316 1.00 40.16 151 VAL A N 1
ATOM 1109 C CA . VAL A 1 151 ? -48.237 -40.876 -2.353 1.00 40.16 151 VAL A CA 1
ATOM 1110 C C . VAL A 1 151 ? -47.889 -41.300 -3.820 1.00 40.16 151 VAL A C 1
ATOM 1112 O O . VAL A 1 151 ? -48.809 -41.157 -4.629 1.00 40.16 151 VAL A O 1
ATOM 1115 N N . PRO A 1 152 ? -46.719 -41.868 -4.260 1.00 51.06 152 PRO A N 1
ATOM 1116 C CA . PRO A 1 152 ? -45.449 -42.324 -3.617 1.00 51.06 152 PRO A CA 1
ATOM 1117 C C . PRO A 1 152 ? -44.144 -41.730 -4.236 1.00 51.06 152 PRO A C 1
ATOM 1119 O O . PRO A 1 152 ? -44.178 -41.174 -5.325 1.00 51.06 152 PRO A O 1
ATOM 1122 N N . LEU A 1 153 ? -42.962 -41.691 -3.587 1.00 37.28 153 LEU A N 1
ATOM 1123 C CA . LEU A 1 153 ? -42.069 -42.761 -3.064 1.00 37.28 153 LEU A CA 1
ATOM 1124 C C . LEU A 1 153 ? -41.508 -43.690 -4.177 1.00 37.28 153 LEU A C 1
ATOM 1126 O O . LEU A 1 153 ? -42.226 -44.542 -4.679 1.00 37.28 153 LEU A O 1
ATOM 1130 N N . LEU A 1 154 ? -40.259 -43.544 -4.651 1.00 41.84 154 LEU A N 1
ATOM 1131 C CA . LEU A 1 154 ? -39.000 -44.189 -4.174 1.00 41.84 154 LEU A CA 1
ATOM 1132 C C . LEU A 1 154 ? -38.039 -44.337 -5.399 1.00 41.84 154 LEU A C 1
ATOM 1134 O O . LEU A 1 154 ? -38.518 -44.140 -6.517 1.00 41.84 154 LEU A O 1
ATOM 1138 N N . PRO A 1 155 ? -36.773 -44.815 -5.286 1.00 54.22 155 PRO A N 1
ATOM 1139 C CA . PRO A 1 155 ? -35.899 -44.958 -4.113 1.00 54.22 155 PRO A CA 1
ATOM 1140 C C . PRO A 1 155 ? -34.455 -44.429 -4.314 1.00 54.22 155 PRO A C 1
ATOM 1142 O O . PRO A 1 155 ? -33.929 -44.311 -5.419 1.00 54.22 155 PRO A O 1
ATOM 1145 N N . ASP A 1 156 ? -33.802 -44.206 -3.176 1.00 43.53 156 ASP A N 1
ATOM 1146 C CA . ASP A 1 156 ? -32.351 -44.192 -2.968 1.00 43.53 156 ASP A CA 1
ATOM 1147 C C . ASP A 1 156 ? -31.757 -45.594 -3.203 1.00 43.53 156 ASP A C 1
ATOM 1149 O O . ASP A 1 156 ? -32.370 -46.565 -2.769 1.00 43.53 156 ASP A O 1
ATOM 1153 N N . MET A 1 157 ? -30.586 -45.711 -3.844 1.00 37.84 157 MET A N 1
ATOM 1154 C CA . MET A 1 157 ? -29.717 -46.894 -3.758 1.00 37.84 157 MET A CA 1
ATOM 1155 C C . MET A 1 157 ? -28.246 -46.486 -3.899 1.00 37.84 157 MET A C 1
ATOM 1157 O O . MET A 1 157 ? -27.822 -45.870 -4.877 1.00 37.84 157 MET A O 1
ATOM 1161 N N . SER A 1 158 ? -27.477 -46.863 -2.885 1.00 47.12 158 SER A N 1
ATOM 1162 C CA . SER A 1 158 ? -26.027 -46.727 -2.788 1.00 47.12 158 SER A CA 1
ATOM 1163 C C . SER A 1 158 ? -25.274 -47.794 -3.609 1.00 47.12 158 SER A C 1
ATOM 1165 O O . SER A 1 158 ? -25.837 -48.816 -3.986 1.00 47.12 158 SER A O 1
ATOM 1167 N N . ILE A 1 159 ? -23.946 -47.611 -3.679 1.00 37.88 159 ILE A N 1
ATOM 1168 C CA . ILE A 1 159 ? -22.884 -48.612 -3.934 1.00 37.88 159 ILE A CA 1
ATOM 1169 C C . ILE A 1 159 ? -22.507 -48.839 -5.416 1.00 37.88 159 ILE A C 1
ATOM 1171 O O . ILE A 1 159 ? -23.204 -49.519 -6.155 1.00 37.88 159 ILE A O 1
ATOM 1175 N N . LEU A 1 160 ? -21.334 -48.327 -5.822 1.00 37.38 160 LEU A N 1
ATOM 1176 C CA . LEU A 1 160 ? -20.157 -49.129 -6.210 1.00 37.38 160 LEU A CA 1
ATOM 1177 C C . LEU A 1 160 ? -18.969 -48.202 -6.554 1.00 37.38 160 LEU A C 1
ATOM 1179 O O . LEU A 1 160 ? -19.008 -47.445 -7.520 1.00 37.38 160 LEU A O 1
ATOM 1183 N N . SER A 1 161 ? -17.887 -48.328 -5.786 1.00 43.03 161 SER A N 1
ATOM 1184 C CA . SER A 1 161 ? -16.517 -48.072 -6.249 1.00 43.03 161 SER A CA 1
ATOM 1185 C C . SER A 1 161 ? -15.805 -49.424 -6.294 1.00 43.03 161 SER A C 1
ATOM 1187 O O . SER A 1 161 ? -15.983 -50.219 -5.368 1.00 43.03 161 SER A O 1
ATOM 1189 N N . PRO A 1 162 ? -14.972 -49.679 -7.313 1.00 45.03 162 PRO A N 1
ATOM 1190 C CA . PRO A 1 162 ? -13.573 -49.962 -7.001 1.00 45.03 162 PRO A CA 1
ATOM 1191 C C . PRO A 1 162 ? -12.570 -49.235 -7.922 1.00 45.03 162 PRO A C 1
ATOM 1193 O O . PRO A 1 162 ? -12.816 -48.949 -9.088 1.00 45.03 162 PRO A O 1
ATOM 1196 N N . THR A 1 163 ? -11.434 -48.928 -7.300 1.00 37.97 163 THR A N 1
ATOM 1197 C CA . THR A 1 163 ? -10.135 -48.380 -7.748 1.00 37.97 163 THR A CA 1
ATOM 1198 C C . THR A 1 163 ? -9.392 -49.264 -8.777 1.00 37.97 163 THR A C 1
ATOM 1200 O O . THR A 1 163 ? -9.864 -50.363 -9.044 1.00 37.97 163 THR A O 1
ATOM 1203 N N . PRO A 1 164 ? -8.105 -49.004 -9.099 1.00 52.28 164 PRO A N 1
ATOM 1204 C CA . PRO A 1 164 ? -7.404 -47.831 -9.642 1.00 52.28 164 PRO A CA 1
ATOM 1205 C C . PRO A 1 164 ? -6.662 -48.239 -10.952 1.00 52.28 164 PRO A C 1
ATOM 1207 O O . PRO A 1 164 ? -6.940 -49.290 -11.506 1.00 52.28 164 PRO A O 1
ATOM 1210 N N . GLU A 1 165 ? -5.676 -47.449 -11.396 1.00 38.09 165 GLU A N 1
ATOM 1211 C CA . GLU A 1 165 ? -4.673 -47.795 -12.428 1.00 38.09 165 GLU A CA 1
ATOM 1212 C C . GLU A 1 165 ? -5.029 -47.420 -13.878 1.00 38.09 165 GLU A C 1
ATOM 1214 O O . GLU A 1 165 ? -5.624 -48.185 -14.621 1.00 38.09 165 GLU A O 1
ATOM 1219 N N . GLN A 1 166 ? -4.570 -46.237 -14.308 1.00 42.09 166 GLN A N 1
ATOM 1220 C CA . GLN A 1 166 ? -3.784 -46.135 -15.542 1.00 42.09 166 GLN A CA 1
ATOM 1221 C C . GLN A 1 166 ? -2.706 -45.061 -15.390 1.00 42.09 166 GLN A C 1
ATOM 1223 O O . GLN A 1 166 ? -2.963 -43.897 -15.070 1.00 42.09 166 GLN A O 1
ATOM 1228 N N . ALA A 1 167 ? -1.474 -45.510 -15.596 1.00 37.28 167 ALA A N 1
ATOM 1229 C CA . ALA A 1 167 ? -0.257 -44.735 -15.556 1.00 37.28 167 ALA A CA 1
ATOM 1230 C C . ALA A 1 167 ? -0.041 -43.955 -16.867 1.00 37.28 167 ALA A C 1
ATOM 1232 O O . ALA A 1 167 ? -0.046 -44.510 -17.957 1.00 37.28 167 ALA A O 1
ATOM 1233 N N . ILE A 1 168 ? 0.189 -42.651 -16.701 1.00 49.78 168 ILE A N 1
ATOM 1234 C CA . ILE A 1 168 ? 1.252 -41.842 -17.316 1.00 49.78 168 ILE A CA 1
ATOM 1235 C C . ILE A 1 168 ? 1.416 -41.936 -18.846 1.00 49.78 168 ILE A C 1
ATOM 1237 O O . ILE A 1 168 ? 2.147 -42.760 -19.383 1.00 49.78 168 ILE A O 1
ATOM 1241 N N . SER A 1 169 ? 0.945 -40.890 -19.523 1.00 39.09 169 SER A N 1
ATOM 1242 C CA . SER A 1 169 ? 1.748 -40.222 -20.555 1.00 39.09 169 SER A CA 1
ATOM 1243 C C . SER A 1 169 ? 1.899 -38.745 -20.157 1.00 39.09 169 SER A C 1
ATOM 1245 O O . SER A 1 169 ? 0.905 -38.123 -19.778 1.00 39.09 169 SER A O 1
ATOM 1247 N N . PRO A 1 170 ? 3.115 -38.162 -20.145 1.00 48.00 170 PRO A N 1
ATOM 1248 C CA . PRO A 1 170 ? 3.305 -36.767 -19.767 1.00 48.00 170 PRO A CA 1
ATOM 1249 C C . PRO A 1 170 ? 2.892 -35.865 -20.939 1.00 48.00 170 PRO A C 1
ATOM 1251 O O . PRO A 1 170 ? 3.595 -35.836 -21.952 1.00 48.00 170 PRO A O 1
ATOM 1254 N N . PRO A 1 171 ? 1.798 -35.081 -20.853 1.00 48.78 171 PRO A N 1
ATOM 1255 C CA . PRO A 1 171 ? 1.585 -34.033 -21.830 1.00 48.78 171 PRO A CA 1
ATOM 1256 C C . PRO A 1 171 ? 2.680 -32.986 -21.622 1.00 48.78 171 PRO A C 1
ATOM 1258 O O . PRO A 1 171 ? 2.801 -32.377 -20.556 1.00 48.78 171 PRO A O 1
ATOM 1261 N N . THR A 1 172 ? 3.490 -32.796 -22.658 1.00 44.91 172 THR A N 1
ATOM 1262 C CA . THR A 1 172 ? 4.465 -31.716 -22.806 1.00 44.91 172 THR A CA 1
ATOM 1263 C C . THR A 1 172 ? 3.931 -30.421 -22.192 1.00 44.91 172 THR A C 1
ATOM 1265 O O . THR A 1 172 ? 2.840 -29.966 -22.547 1.00 44.91 172 THR A O 1
ATOM 1268 N N . MET A 1 173 ? 4.686 -29.845 -21.256 1.00 49.19 173 MET A N 1
ATOM 1269 C CA . MET A 1 173 ? 4.331 -28.656 -20.477 1.00 49.19 173 MET A CA 1
ATOM 1270 C C . MET A 1 173 ? 4.211 -27.411 -21.373 1.00 49.19 173 MET A C 1
ATOM 1272 O O . MET A 1 173 ? 5.087 -26.551 -21.401 1.00 49.19 173 MET A O 1
ATOM 1276 N N . LYS A 1 174 ? 3.104 -27.285 -22.103 1.00 54.81 174 LYS A N 1
ATOM 1277 C CA . LYS A 1 174 ? 2.660 -26.025 -22.700 1.00 54.81 174 LYS A CA 1
ATOM 1278 C C . LYS A 1 174 ? 1.832 -25.311 -21.642 1.00 54.81 174 LYS A C 1
ATOM 1280 O O . LYS A 1 174 ? 0.816 -25.828 -21.180 1.00 54.81 174 LYS A O 1
ATOM 1285 N N . GLY A 1 175 ? 2.356 -24.178 -21.172 1.00 57.31 175 GLY A N 1
ATOM 1286 C CA . GLY A 1 175 ? 1.858 -23.450 -20.008 1.00 57.31 175 GLY A CA 1
ATOM 1287 C C . GLY A 1 175 ? 0.337 -23.327 -20.007 1.00 57.31 175 GLY A C 1
ATOM 1288 O O . GLY A 1 175 ? -0.249 -22.756 -20.921 1.00 57.31 175 GLY A O 1
ATOM 1289 N N . LYS A 1 176 ? -0.299 -23.876 -18.968 1.00 65.38 176 LYS A N 1
ATOM 1290 C CA . LYS A 1 176 ? -1.744 -23.779 -18.754 1.00 65.38 176 LYS A CA 1
ATOM 1291 C C . LYS A 1 176 ? -2.092 -22.295 -18.648 1.00 65.38 176 LYS A C 1
ATOM 1293 O O . LYS A 1 176 ? -1.718 -21.639 -17.674 1.00 65.38 176 LYS A O 1
ATOM 1298 N N . GLU A 1 177 ? -2.746 -21.764 -19.677 1.00 77.69 177 GLU A N 1
ATOM 1299 C CA . GLU A 1 177 ? -3.185 -20.374 -19.734 1.00 77.69 177 GLU A CA 1
ATOM 1300 C C . GLU A 1 177 ? -4.004 -20.068 -18.478 1.00 77.69 177 GLU A C 1
ATOM 1302 O O . GLU A 1 177 ? -5.067 -20.652 -18.245 1.00 77.69 177 GLU A O 1
ATOM 1307 N N . ARG A 1 178 ? -3.486 -19.186 -17.616 1.00 82.62 178 ARG A N 1
ATOM 1308 C CA . ARG A 1 178 ? -4.211 -18.809 -16.405 1.00 82.62 178 ARG A CA 1
ATOM 1309 C C . ARG A 1 178 ? -5.460 -18.052 -16.837 1.00 82.62 178 ARG A C 1
ATOM 1311 O O . ARG A 1 178 ? -5.359 -16.988 -17.440 1.00 82.62 178 ARG A O 1
ATOM 1318 N N . ARG A 1 179 ? -6.631 -18.602 -16.517 1.00 85.19 179 ARG A N 1
ATOM 1319 C CA . ARG A 1 179 ? -7.939 -17.986 -16.769 1.00 85.19 179 ARG A CA 1
ATOM 1320 C C . ARG A 1 179 ? -8.418 -17.302 -15.485 1.00 85.19 179 ARG A C 1
ATOM 1322 O O . ARG A 1 179 ? -9.000 -17.978 -14.645 1.00 85.19 179 ARG A O 1
ATOM 1329 N N . PRO A 1 180 ? -8.145 -15.999 -15.284 1.00 91.06 180 PRO A N 1
ATOM 1330 C CA . PRO A 1 180 ? -8.493 -15.325 -14.040 1.00 91.06 180 PRO A CA 1
ATOM 1331 C C . PRO A 1 180 ? -10.004 -15.108 -13.895 1.00 91.06 180 PRO A C 1
ATOM 1333 O O . PRO A 1 180 ? -10.718 -14.825 -14.865 1.00 91.06 180 PRO A O 1
ATOM 1336 N N . ASN A 1 181 ? -10.469 -15.164 -12.649 1.00 94.88 181 ASN A N 1
ATOM 1337 C CA . ASN A 1 181 ? -11.843 -14.861 -12.254 1.00 94.88 181 ASN A CA 1
ATOM 1338 C C . ASN A 1 181 ? -11.980 -13.389 -11.833 1.00 94.88 181 ASN A C 1
ATOM 1340 O O . ASN A 1 181 ? -10.999 -12.715 -11.504 1.00 94.88 181 ASN A O 1
ATOM 1344 N N . CYS A 1 182 ? -13.207 -12.870 -11.848 1.00 95.56 182 CYS A N 1
ATOM 1345 C CA . CYS A 1 182 ? -13.500 -11.529 -11.370 1.00 95.56 182 CYS A CA 1
ATOM 1346 C C . CYS A 1 182 ? -13.332 -11.453 -9.853 1.00 95.56 182 CYS A C 1
ATOM 1348 O O . CYS A 1 182 ? -14.068 -12.082 -9.096 1.00 95.56 182 CYS A O 1
ATOM 1350 N N . GLN A 1 183 ? -12.384 -10.627 -9.412 1.00 95.19 183 GLN A N 1
ATOM 1351 C CA . GLN A 1 183 ? -12.070 -10.496 -7.994 1.00 95.19 183 GLN A CA 1
ATOM 1352 C C . GLN A 1 183 ? -13.206 -9.846 -7.189 1.00 95.19 183 GLN A C 1
ATOM 1354 O O . GLN A 1 183 ? -13.365 -10.191 -6.025 1.00 95.19 183 GLN A O 1
ATOM 1359 N N . ARG A 1 184 ? -14.020 -8.967 -7.801 1.00 96.19 184 ARG A N 1
ATOM 1360 C CA . ARG A 1 184 ? -15.218 -8.387 -7.162 1.00 96.19 184 ARG A CA 1
ATOM 1361 C C . ARG A 1 184 ? -16.297 -9.446 -6.932 1.00 96.19 184 ARG A C 1
ATOM 1363 O O . ARG A 1 184 ? -16.763 -9.587 -5.813 1.00 96.19 184 ARG A O 1
ATOM 1370 N N . CYS A 1 185 ? -16.624 -10.250 -7.946 1.00 96.50 185 CYS A N 1
ATOM 1371 C CA . CYS A 1 185 ? -17.574 -11.359 -7.790 1.00 96.50 185 CYS A CA 1
ATOM 1372 C C . CYS A 1 185 ? -17.106 -12.385 -6.758 1.00 96.50 185 CYS A C 1
ATOM 1374 O O . CYS A 1 185 ? -17.906 -12.836 -5.944 1.00 96.50 185 CYS A O 1
ATOM 1376 N N . ALA A 1 186 ? -15.803 -12.675 -6.721 1.00 95.50 186 ALA A N 1
ATOM 1377 C CA . ALA A 1 186 ? -15.237 -13.581 -5.729 1.00 95.50 186 ALA A CA 1
ATOM 1378 C C . ALA A 1 186 ? -15.442 -13.091 -4.278 1.00 95.50 186 ALA A C 1
ATOM 1380 O O . ALA A 1 186 ? -15.626 -13.921 -3.394 1.00 95.50 186 ALA A O 1
ATOM 1381 N N . GLN A 1 187 ? -15.482 -11.772 -4.018 1.00 97.19 187 GLN A N 1
ATOM 1382 C CA . GLN A 1 187 ? -15.793 -11.233 -2.677 1.00 97.19 187 GLN A CA 1
ATOM 1383 C C . GLN A 1 187 ? -17.239 -11.497 -2.227 1.00 97.19 187 GLN A C 1
ATOM 1385 O O . GLN A 1 187 ? -17.529 -11.438 -1.031 1.00 97.19 187 GLN A O 1
ATOM 1390 N N . HIS A 1 188 ? -18.121 -11.805 -3.176 1.00 97.00 188 HIS A N 1
ATOM 1391 C CA . HIS A 1 188 ? -19.531 -12.136 -2.976 1.00 97.00 188 HIS A CA 1
ATOM 1392 C C . HIS A 1 188 ? -19.821 -13.611 -3.294 1.00 97.00 188 HIS A C 1
ATOM 1394 O O . HIS A 1 188 ? -20.942 -13.950 -3.657 1.00 97.00 188 HIS A O 1
ATOM 1400 N N . SER A 1 189 ? -18.802 -14.480 -3.218 1.00 95.50 189 SER A N 1
ATOM 1401 C CA . SER A 1 189 ? -18.897 -15.925 -3.497 1.00 95.50 189 SER A CA 1
ATOM 1402 C C . SER A 1 189 ? -19.427 -16.299 -4.893 1.00 95.50 189 SER A C 1
ATOM 1404 O O . SER A 1 189 ? -19.836 -17.431 -5.119 1.00 95.50 189 SER A O 1
ATOM 1406 N N . VAL A 1 190 ? -19.369 -15.379 -5.862 1.00 95.19 190 VAL A N 1
ATOM 1407 C CA . VAL A 1 190 ? -19.765 -15.628 -7.255 1.00 95.19 190 VAL A CA 1
ATOM 1408 C C . VAL A 1 190 ? -18.521 -15.858 -8.113 1.00 95.19 190 VAL A C 1
ATOM 1410 O O . VAL A 1 190 ? -17.626 -15.012 -8.194 1.00 95.19 190 VAL A O 1
ATOM 1413 N N . LEU A 1 191 ? -18.465 -16.989 -8.817 1.00 93.81 191 LEU A N 1
ATOM 1414 C CA . LEU A 1 191 ? -17.378 -17.304 -9.744 1.00 93.81 191 LEU A CA 1
ATOM 1415 C C . LEU A 1 191 ? -17.733 -16.869 -11.168 1.00 93.81 191 LEU A C 1
ATOM 1417 O O . LEU A 1 191 ? -18.325 -17.614 -11.939 1.00 93.81 191 LEU A O 1
ATOM 1421 N N . ALA A 1 192 ? -17.302 -15.667 -11.542 1.00 93.69 192 ALA A N 1
ATOM 1422 C CA . ALA A 1 192 ? -17.395 -15.176 -12.915 1.00 93.69 192 ALA A CA 1
ATOM 1423 C C . ALA A 1 192 ? -16.006 -15.099 -13.560 1.00 93.69 192 ALA A C 1
ATOM 1425 O O . ALA A 1 192 ? -15.047 -14.647 -12.928 1.00 93.69 192 ALA A O 1
ATOM 1426 N N . ARG A 1 193 ? -15.870 -15.503 -14.829 1.00 94.12 193 ARG A N 1
ATOM 1427 C CA . ARG A 1 193 ? -14.620 -15.295 -15.585 1.00 94.12 193 ARG A CA 1
ATOM 1428 C C . ARG A 1 193 ? -14.386 -13.804 -15.805 1.00 94.12 193 ARG A C 1
ATOM 1430 O O . ARG A 1 193 ? -15.317 -13.080 -16.116 1.00 94.12 193 ARG A O 1
ATOM 1437 N N . LEU A 1 194 ? -13.143 -13.332 -15.687 1.00 93.25 194 LEU A N 1
ATOM 1438 C CA . LEU A 1 194 ? -12.845 -11.898 -15.801 1.00 93.25 194 LEU A CA 1
ATOM 1439 C C . LEU A 1 194 ? -12.936 -11.379 -17.247 1.00 93.25 194 LEU A C 1
ATOM 1441 O O . LEU A 1 194 ? -13.277 -10.214 -17.473 1.00 93.25 194 LEU A O 1
ATOM 1445 N N . LYS A 1 195 ? -12.629 -12.227 -18.238 1.00 92.06 195 LYS A N 1
ATOM 1446 C CA . LYS A 1 195 ? -12.654 -11.845 -19.658 1.00 92.06 195 LYS A CA 1
ATOM 1447 C C . LYS A 1 195 ? -14.083 -11.462 -20.068 1.00 92.06 195 LYS A C 1
ATOM 1449 O O . LYS A 1 195 ? -14.994 -12.265 -19.931 1.00 92.06 195 LYS A O 1
ATOM 1454 N N . GLY A 1 196 ? -14.272 -10.227 -20.543 1.00 92.38 196 GLY A N 1
ATOM 1455 C CA . GLY A 1 196 ? -15.580 -9.696 -20.966 1.00 92.38 196 GLY A CA 1
ATOM 1456 C C . GLY A 1 196 ? -16.504 -9.238 -19.828 1.00 92.38 196 GLY A C 1
ATOM 1457 O O . GLY A 1 196 ? -17.474 -8.530 -20.071 1.00 92.38 196 GLY A O 1
ATOM 1458 N N . HIS A 1 197 ? -16.171 -9.537 -18.573 1.00 94.75 197 HIS A N 1
ATOM 1459 C CA . HIS A 1 197 ? -17.085 -9.370 -17.443 1.00 94.75 197 HIS A CA 1
ATOM 1460 C C . HIS A 1 197 ? -17.086 -7.966 -16.808 1.00 94.75 197 HIS A C 1
ATOM 1462 O O . HIS A 1 197 ? -17.881 -7.683 -15.923 1.00 94.75 197 HIS A O 1
ATOM 1468 N N . LYS A 1 198 ? -16.235 -7.033 -17.260 1.00 91.12 198 LYS A N 1
ATOM 1469 C CA . LYS A 1 198 ? -16.129 -5.688 -16.651 1.00 91.12 198 LYS A CA 1
ATOM 1470 C C . LYS A 1 198 ? -17.449 -4.899 -16.662 1.00 91.12 198 LYS A C 1
ATOM 1472 O O . LYS A 1 198 ? -17.723 -4.185 -15.704 1.00 91.12 198 LYS A O 1
ATOM 1477 N N . ARG A 1 199 ? -18.223 -4.974 -17.752 1.00 92.94 199 ARG A N 1
ATOM 1478 C CA . ARG A 1 199 ? -19.471 -4.201 -17.922 1.00 92.94 199 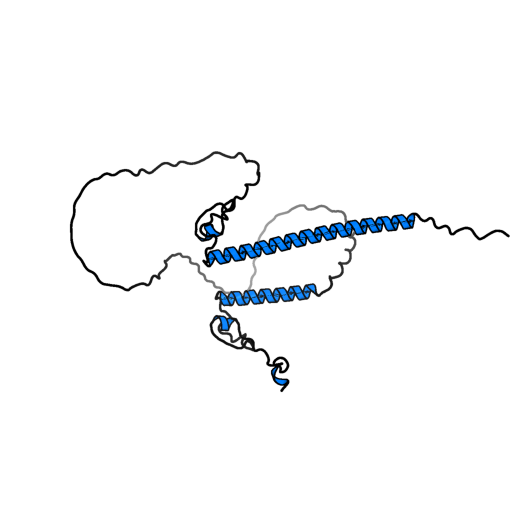ARG A CA 1
ATOM 1479 C C . ARG A 1 199 ? -20.698 -4.922 -17.369 1.00 92.94 199 ARG A C 1
ATOM 1481 O O . ARG A 1 199 ? -21.578 -4.257 -16.848 1.00 92.94 199 ARG A O 1
ATOM 1488 N N . CYS A 1 200 ? -20.703 -6.251 -17.423 1.00 93.69 200 CYS A N 1
ATOM 1489 C CA . CYS A 1 200 ? -21.808 -7.095 -16.963 1.00 93.69 200 CYS A CA 1
ATOM 1490 C C . CYS A 1 200 ? -21.617 -7.590 -15.517 1.00 93.69 200 CYS A C 1
ATOM 1492 O O . CYS A 1 200 ? -22.220 -8.582 -15.124 1.00 93.69 200 CYS A O 1
ATOM 1494 N N . CYS A 1 201 ? -20.718 -6.968 -14.748 1.00 94.88 201 CYS A N 1
ATOM 1495 C CA . CYS A 1 201 ? -20.453 -7.364 -13.370 1.00 94.88 201 CYS A CA 1
ATOM 1496 C C . CYS A 1 201 ? -21.579 -6.856 -12.457 1.00 94.88 201 CYS A C 1
ATOM 1498 O O . CYS A 1 201 ? -21.735 -5.638 -12.351 1.00 94.88 201 CYS A O 1
ATOM 1500 N N . PRO A 1 202 ? -22.301 -7.739 -11.741 1.00 94.62 202 PRO A N 1
ATOM 1501 C CA . PRO A 1 202 ? -23.354 -7.329 -10.806 1.00 94.62 202 PRO A CA 1
ATOM 1502 C C . PRO A 1 202 ? -22.826 -6.456 -9.659 1.00 94.62 202 PRO A C 1
ATOM 1504 O O . PRO A 1 202 ? -23.527 -5.602 -9.136 1.00 94.62 202 PRO A O 1
ATOM 1507 N N . PHE A 1 203 ? -21.554 -6.643 -9.291 1.00 96.12 203 PHE A N 1
ATOM 1508 C CA . PHE A 1 203 ? -20.891 -5.946 -8.184 1.00 96.12 203 PHE A CA 1
ATOM 1509 C C . PHE A 1 203 ? -19.932 -4.847 -8.666 1.00 96.12 203 PHE A C 1
ATOM 1511 O O . PHE A 1 203 ? -18.984 -4.478 -7.959 1.00 96.12 203 PHE A O 1
ATOM 1518 N N . ARG A 1 204 ? -20.128 -4.339 -9.891 1.00 94.12 204 ARG A N 1
ATOM 1519 C CA . ARG A 1 204 ? -19.253 -3.334 -10.516 1.00 94.12 204 ARG A CA 1
ATOM 1520 C C . ARG A 1 204 ? -19.071 -2.095 -9.645 1.00 94.12 204 ARG A C 1
ATOM 1522 O O . ARG A 1 204 ? -17.949 -1.610 -9.556 1.00 94.12 204 ARG A O 1
ATOM 1529 N N . ASP A 1 205 ? -20.138 -1.657 -8.987 1.00 94.81 205 ASP A N 1
ATOM 1530 C CA . ASP A 1 205 ? -20.182 -0.427 -8.194 1.00 94.81 205 ASP A CA 1
ATOM 1531 C C . ASP A 1 205 ? -20.609 -0.709 -6.736 1.00 94.81 205 ASP A C 1
ATOM 1533 O O . ASP A 1 205 ? -21.097 0.166 -6.032 1.00 94.81 205 ASP A O 1
ATOM 1537 N N . CYS A 1 206 ? -20.413 -1.947 -6.257 1.00 96.31 206 CYS A N 1
ATOM 1538 C CA . CYS A 1 206 ? -20.742 -2.328 -4.881 1.00 96.31 206 CYS A CA 1
ATOM 1539 C C . CYS A 1 206 ? -19.888 -1.542 -3.856 1.00 96.31 206 CYS A C 1
ATOM 1541 O O . CYS A 1 2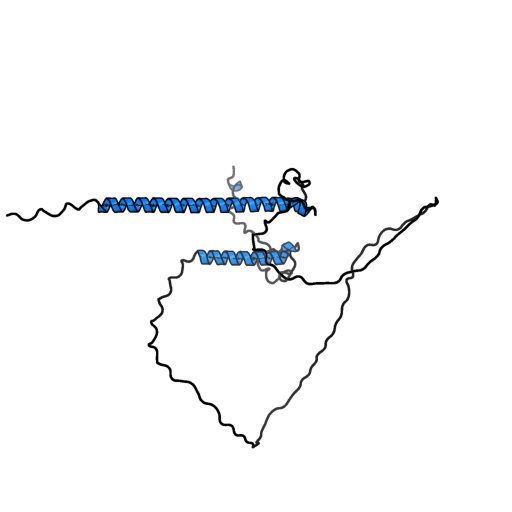06 ? -18.655 -1.597 -3.953 1.00 96.31 206 CYS A O 1
ATOM 1543 N N . PRO A 1 207 ? -20.502 -0.880 -2.853 1.00 95.81 207 PRO A N 1
ATOM 1544 C CA . PRO A 1 207 ? -19.795 -0.064 -1.863 1.00 95.81 207 PRO A CA 1
ATOM 1545 C C . PRO A 1 207 ? -19.317 -0.838 -0.622 1.00 95.81 207 PRO A C 1
ATOM 1547 O O . PRO A 1 207 ? -18.814 -0.224 0.314 1.00 95.81 207 PRO A O 1
ATOM 1550 N N . CYS A 1 208 ? -19.467 -2.168 -0.568 1.00 97.00 208 CYS A N 1
ATOM 1551 C CA . CYS A 1 208 ? -19.098 -2.941 0.622 1.00 97.00 208 CYS A CA 1
ATOM 1552 C C . CYS A 1 208 ? -17.582 -2.902 0.905 1.00 97.00 208 CYS A C 1
ATOM 1554 O O . CYS A 1 208 ? -16.767 -2.825 -0.019 1.00 97.00 208 CYS A O 1
ATOM 1556 N N . ALA A 1 209 ? -17.191 -3.050 2.176 1.00 97.12 209 ALA A N 1
ATOM 1557 C CA . ALA A 1 209 ? -15.788 -2.989 2.606 1.00 97.12 209 ALA A CA 1
ATOM 1558 C C . ALA A 1 209 ? -14.869 -3.959 1.831 1.00 97.12 209 ALA A C 1
ATOM 1560 O O . ALA A 1 209 ? -13.770 -3.594 1.419 1.00 97.12 209 ALA A O 1
ATOM 1561 N N . LYS A 1 210 ? -15.340 -5.182 1.538 1.00 96.69 210 LYS A N 1
ATOM 1562 C CA . LYS A 1 210 ? -14.580 -6.168 0.747 1.00 96.69 210 LYS A CA 1
ATOM 1563 C C . LYS A 1 210 ? -14.284 -5.669 -0.674 1.00 96.69 210 LYS A C 1
ATOM 1565 O O . LYS A 1 210 ? -13.178 -5.849 -1.183 1.00 96.69 210 LYS A O 1
ATOM 1570 N N . CYS A 1 211 ? -15.257 -5.027 -1.323 1.00 96.62 211 CYS A N 1
ATOM 1571 C CA . CYS A 1 211 ? -15.094 -4.472 -2.667 1.00 96.62 211 CYS A CA 1
ATOM 1572 C C . CYS A 1 211 ? -14.233 -3.200 -2.682 1.00 96.62 211 CYS A C 1
ATOM 1574 O O . CYS A 1 211 ? -13.475 -3.011 -3.637 1.00 96.62 211 CYS A O 1
ATOM 1576 N N . GLN A 1 212 ? -14.279 -2.384 -1.624 1.00 97.31 212 GLN A N 1
ATOM 1577 C CA . GLN A 1 212 ? -13.380 -1.236 -1.452 1.00 97.31 212 GLN A CA 1
ATOM 1578 C C . GLN A 1 212 ? -11.911 -1.684 -1.398 1.00 97.31 212 GLN A C 1
ATOM 1580 O O . GLN A 1 212 ? -11.092 -1.196 -2.174 1.00 97.31 212 GLN A O 1
ATOM 1585 N N . VAL A 1 213 ? -11.590 -2.716 -0.608 1.00 97.06 213 VAL A N 1
ATOM 1586 C CA . VAL A 1 213 ? -10.229 -3.288 -0.546 1.00 97.06 213 VAL A CA 1
ATOM 1587 C C . VAL A 1 213 ? -9.758 -3.792 -1.917 1.00 97.06 213 VAL A C 1
ATOM 1589 O O . VAL A 1 213 ? -8.607 -3.585 -2.311 1.00 97.06 213 VAL A O 1
ATOM 1592 N N . VAL A 1 214 ? -10.637 -4.433 -2.697 1.00 96.56 214 VAL A N 1
ATOM 1593 C CA . VAL A 1 214 ? -10.303 -4.865 -4.067 1.00 96.56 214 VAL A CA 1
ATOM 1594 C C . VAL A 1 214 ? -9.989 -3.669 -4.969 1.00 96.56 214 VAL A C 1
ATOM 1596 O O . VAL A 1 214 ? -9.056 -3.748 -5.773 1.00 96.56 214 VAL A O 1
ATOM 1599 N N . GLN A 1 215 ? -10.734 -2.571 -4.851 1.00 96.44 215 GLN A N 1
ATOM 1600 C CA . GLN A 1 215 ? -10.501 -1.350 -5.621 1.00 96.44 215 GLN A CA 1
ATOM 1601 C C . GLN A 1 215 ? -9.164 -0.694 -5.260 1.00 96.44 215 GLN A C 1
ATOM 1603 O O . GLN A 1 215 ? -8.382 -0.376 -6.158 1.00 96.44 215 GLN A O 1
ATOM 1608 N N . GLU A 1 216 ? -8.861 -0.554 -3.971 1.00 97.62 216 GLU A N 1
ATOM 1609 C CA . GLU A 1 216 ? -7.577 -0.024 -3.503 1.00 97.62 216 GLU A CA 1
ATOM 1610 C C . GLU A 1 216 ? -6.408 -0.883 -3.988 1.00 97.62 216 GLU A C 1
ATOM 1612 O O . GLU A 1 216 ? -5.442 -0.370 -4.557 1.00 97.62 216 GLU A O 1
ATOM 1617 N N . ARG A 1 217 ? -6.527 -2.211 -3.886 1.00 97.56 217 ARG A N 1
ATOM 1618 C CA . ARG A 1 217 ? -5.520 -3.145 -4.405 1.00 97.56 217 ARG A CA 1
ATOM 1619 C C . ARG A 1 217 ? -5.300 -2.988 -5.910 1.00 97.56 217 ARG A C 1
ATOM 1621 O O . ARG A 1 217 ? -4.164 -3.073 -6.375 1.00 97.56 217 ARG A O 1
ATOM 1628 N N . GLN A 1 218 ? -6.363 -2.782 -6.688 1.00 95.75 218 GLN A N 1
ATOM 1629 C CA . GLN A 1 218 ? -6.252 -2.543 -8.131 1.00 95.75 218 GLN A CA 1
ATOM 1630 C C . GLN A 1 218 ? -5.533 -1.227 -8.433 1.00 95.75 218 GLN A C 1
ATOM 1632 O O . GLN A 1 218 ? -4.694 -1.203 -9.335 1.00 95.75 218 GLN A O 1
ATOM 1637 N N . LYS A 1 219 ? -5.809 -0.169 -7.663 1.00 97.44 219 LYS A N 1
ATOM 1638 C CA . LYS A 1 219 ? -5.108 1.116 -7.771 1.00 97.44 219 LYS A CA 1
ATOM 1639 C C . LYS A 1 219 ? -3.611 0.949 -7.498 1.00 97.44 219 LYS A C 1
ATOM 1641 O O . LYS A 1 219 ? -2.802 1.301 -8.350 1.00 97.44 219 LYS A O 1
ATOM 1646 N N . LEU A 1 220 ? -3.248 0.291 -6.396 1.00 97.75 220 LEU A N 1
ATOM 1647 C CA . LEU A 1 220 ? -1.850 0.014 -6.046 1.00 97.75 220 LEU A CA 1
ATOM 1648 C C . LEU A 1 220 ? -1.121 -0.798 -7.126 1.00 97.75 220 LEU A C 1
ATOM 1650 O O . LEU A 1 220 ? 0.001 -0.471 -7.509 1.00 97.75 220 LEU A O 1
ATOM 1654 N N . MET A 1 221 ? -1.761 -1.844 -7.658 1.00 97.25 221 MET A N 1
ATOM 1655 C CA . MET A 1 221 ? -1.194 -2.631 -8.758 1.00 97.25 221 MET A CA 1
ATOM 1656 C C . MET A 1 221 ? -1.003 -1.787 -10.023 1.00 97.25 221 MET A C 1
ATOM 1658 O O . MET A 1 221 ? 0.028 -1.908 -10.684 1.00 97.25 221 MET A O 1
ATOM 1662 N N . ALA A 1 222 ? -1.964 -0.922 -10.364 1.00 97.00 222 ALA A N 1
ATOM 1663 C CA . ALA A 1 222 ? -1.853 -0.027 -11.513 1.00 97.00 222 ALA A CA 1
ATOM 1664 C C . ALA A 1 222 ? -0.672 0.945 -11.358 1.00 97.00 222 ALA A C 1
ATOM 1666 O O . ALA A 1 222 ? 0.122 1.091 -12.292 1.00 97.00 222 ALA A O 1
ATOM 1667 N N . ASP A 1 223 ? -0.504 1.531 -10.174 1.00 97.50 223 ASP A N 1
ATOM 1668 C CA . ASP A 1 223 ? 0.607 2.432 -9.863 1.00 97.50 223 ASP A CA 1
ATOM 1669 C C . ASP A 1 223 ? 1.956 1.706 -9.919 1.00 97.50 223 ASP A C 1
ATOM 1671 O O . ASP A 1 223 ? 2.900 2.189 -10.551 1.00 97.50 223 ASP A O 1
ATOM 1675 N N . GLN A 1 224 ? 2.041 0.491 -9.370 1.00 97.81 224 GLN A N 1
ATOM 1676 C CA . GLN A 1 224 ? 3.255 -0.323 -9.432 1.00 97.81 224 GLN A CA 1
ATOM 1677 C C . GLN A 1 224 ? 3.621 -0.705 -10.876 1.00 97.81 224 GLN A C 1
ATOM 1679 O O . GLN A 1 224 ? 4.792 -0.649 -11.266 1.00 97.81 224 GLN A O 1
ATOM 1684 N N . ILE A 1 225 ? 2.632 -1.067 -11.700 1.00 98.00 225 ILE A N 1
ATOM 1685 C CA . ILE A 1 225 ? 2.836 -1.348 -13.128 1.00 98.00 225 ILE A CA 1
ATOM 1686 C C . ILE A 1 225 ? 3.324 -0.087 -13.847 1.00 98.00 225 ILE A C 1
ATOM 1688 O O . ILE A 1 225 ? 4.260 -0.164 -14.647 1.00 98.00 225 ILE A O 1
ATOM 1692 N N . LYS A 1 226 ? 2.727 1.074 -13.559 1.00 97.81 226 LYS A N 1
ATOM 1693 C CA . LYS A 1 226 ? 3.114 2.364 -14.142 1.00 97.81 226 LYS A CA 1
ATOM 1694 C C . LYS A 1 226 ? 4.554 2.723 -13.786 1.00 97.81 226 LYS A C 1
ATOM 1696 O O . LYS A 1 226 ? 5.323 3.070 -14.682 1.00 97.81 226 LYS A O 1
ATOM 1701 N N . LEU A 1 227 ? 4.939 2.569 -12.520 1.00 97.94 227 LEU A N 1
ATOM 1702 C CA . LEU A 1 227 ? 6.303 2.804 -12.051 1.00 97.94 227 LEU A CA 1
ATOM 1703 C C . LEU A 1 227 ? 7.302 1.891 -12.767 1.00 97.94 227 LEU A C 1
ATOM 1705 O O . LEU A 1 227 ? 8.278 2.375 -13.337 1.00 97.94 227 LEU A O 1
ATOM 1709 N N . ARG A 1 228 ? 7.029 0.583 -12.820 1.00 97.81 228 ARG A N 1
ATOM 1710 C CA . ARG A 1 228 ? 7.912 -0.385 -13.489 1.00 97.81 228 ARG A CA 1
ATOM 1711 C C . ARG A 1 228 ? 8.063 -0.086 -14.980 1.00 97.81 228 ARG A C 1
ATOM 1713 O O . ARG A 1 228 ? 9.163 -0.177 -15.519 1.00 97.81 228 ARG A O 1
ATOM 1720 N N . ARG A 1 229 ? 6.973 0.288 -15.658 1.00 97.94 229 ARG A N 1
ATOM 1721 C CA . ARG A 1 229 ? 7.006 0.691 -17.073 1.00 97.94 229 ARG A CA 1
ATOM 1722 C C . ARG A 1 229 ? 7.837 1.956 -17.275 1.00 97.94 229 ARG A C 1
ATOM 1724 O O . ARG A 1 229 ? 8.629 1.994 -18.210 1.00 97.94 229 ARG A O 1
ATOM 1731 N N . ARG A 1 230 ? 7.706 2.948 -16.387 1.00 97.12 230 ARG A N 1
ATOM 1732 C CA . ARG A 1 230 ? 8.525 4.169 -16.413 1.00 97.12 230 ARG A CA 1
ATOM 1733 C C . ARG A 1 230 ? 10.007 3.847 -16.237 1.00 97.12 230 ARG A C 1
ATOM 1735 O O . ARG A 1 230 ? 10.799 4.268 -17.064 1.00 97.12 230 ARG A O 1
ATOM 1742 N N . GLN A 1 231 ? 10.367 3.056 -15.227 1.00 96.31 231 GLN A N 1
ATOM 1743 C CA . GLN A 1 231 ? 11.756 2.646 -14.988 1.00 96.31 231 GLN A CA 1
ATOM 1744 C C . GLN A 1 231 ? 12.336 1.865 -16.171 1.00 96.31 231 GLN A C 1
ATOM 1746 O O . GLN A 1 231 ? 13.466 2.112 -16.571 1.00 96.31 231 GLN A O 1
ATOM 1751 N N . LYS A 1 232 ? 11.563 0.948 -16.771 1.00 96.81 232 LYS A N 1
ATOM 1752 C CA . LYS A 1 232 ? 11.998 0.213 -17.968 1.00 96.81 232 LYS A CA 1
ATOM 1753 C C . LYS A 1 232 ? 12.212 1.145 -19.163 1.00 96.81 232 LYS A C 1
ATOM 1755 O O . LYS A 1 232 ? 13.173 0.952 -19.898 1.00 96.81 232 LYS A O 1
ATOM 1760 N N . LYS A 1 233 ? 11.336 2.140 -19.349 1.00 96.06 233 LYS A N 1
ATOM 1761 C CA . LYS A 1 233 ? 11.502 3.163 -20.387 1.00 96.06 233 LYS A CA 1
ATOM 1762 C C . LYS A 1 233 ? 12.760 3.995 -20.134 1.00 96.06 233 LYS A C 1
ATOM 1764 O O . LYS A 1 233 ? 13.537 4.149 -21.059 1.00 96.06 233 LYS A O 1
ATOM 1769 N N . GLN A 1 234 ? 12.978 4.454 -18.900 1.00 93.69 234 GLN A N 1
ATOM 1770 C CA . GLN A 1 234 ? 14.156 5.245 -18.538 1.00 93.69 234 GLN A CA 1
ATOM 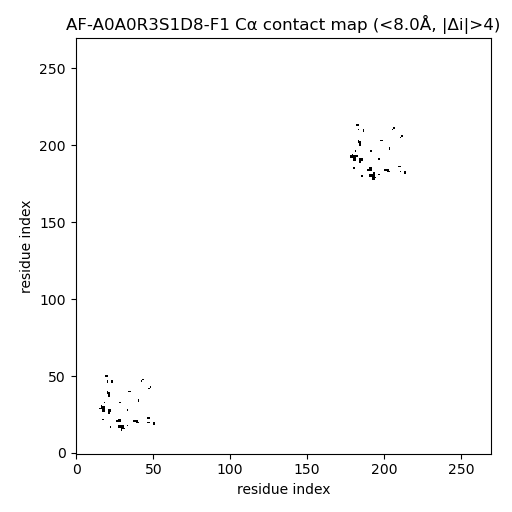1771 C C . GLN A 1 234 ? 15.449 4.477 -18.814 1.00 93.69 234 GLN A C 1
ATOM 1773 O O . GLN A 1 234 ? 16.257 4.939 -19.599 1.00 93.69 234 GLN A O 1
ATOM 1778 N N . LYS A 1 235 ? 15.568 3.240 -18.314 1.00 93.94 235 LYS A N 1
ATOM 1779 C CA . LYS A 1 235 ? 16.736 2.383 -18.578 1.00 93.94 235 LYS A CA 1
ATOM 1780 C C . LYS A 1 235 ? 17.005 2.164 -20.068 1.00 93.94 235 LYS A C 1
ATOM 1782 O O . LYS A 1 235 ? 18.151 2.035 -20.470 1.00 93.94 235 LYS A O 1
ATOM 1787 N N . ASN A 1 236 ? 15.950 2.065 -20.879 1.00 94.50 236 ASN A N 1
ATOM 1788 C CA . ASN A 1 236 ? 16.095 1.929 -22.325 1.00 94.50 236 ASN A CA 1
ATOM 1789 C C . ASN A 1 236 ? 16.603 3.236 -22.960 1.00 94.50 236 ASN A C 1
ATOM 1791 O O . ASN A 1 236 ? 17.502 3.181 -23.787 1.00 94.50 236 ASN A O 1
ATOM 1795 N N . LEU A 1 237 ? 16.083 4.392 -22.533 1.00 92.62 237 LEU A N 1
ATOM 1796 C CA . LEU A 1 237 ? 16.562 5.704 -22.979 1.00 92.62 237 LEU A CA 1
ATOM 1797 C C . LEU A 1 237 ? 18.019 5.951 -22.573 1.00 92.62 237 LEU A C 1
ATOM 1799 O O . LEU A 1 237 ? 18.800 6.393 -23.409 1.00 92.62 237 LEU A O 1
ATOM 1803 N N . ASP A 1 238 ? 18.388 5.615 -21.337 1.00 91.94 238 ASP A N 1
ATOM 1804 C CA . ASP A 1 238 ? 19.757 5.756 -20.836 1.00 91.94 238 ASP A CA 1
ATOM 1805 C C . ASP A 1 238 ? 20.719 4.899 -21.682 1.00 91.94 238 ASP A C 1
ATOM 1807 O O . ASP A 1 238 ? 21.707 5.414 -22.198 1.00 91.94 238 ASP A O 1
ATOM 1811 N N . ALA A 1 239 ? 20.359 3.636 -21.956 1.00 92.25 239 ALA A N 1
ATOM 1812 C CA . ALA A 1 239 ? 21.150 2.734 -22.800 1.00 92.25 239 ALA A CA 1
ATOM 1813 C C . ALA A 1 239 ? 21.297 3.215 -24.260 1.00 92.25 239 ALA A C 1
ATOM 1815 O O . ALA A 1 239 ? 22.341 3.000 -24.883 1.00 92.25 239 ALA A O 1
ATOM 1816 N N . LEU A 1 240 ? 20.268 3.863 -24.821 1.00 90.31 240 LEU A N 1
ATOM 1817 C CA . LEU A 1 240 ? 20.363 4.506 -26.136 1.00 90.31 240 LEU A CA 1
ATOM 1818 C C . LEU A 1 240 ? 21.308 5.715 -26.086 1.00 90.31 240 LEU A C 1
ATOM 1820 O O . LEU A 1 240 ? 22.169 5.842 -26.953 1.00 90.31 240 LEU A O 1
ATOM 1824 N N . SER A 1 241 ? 21.216 6.543 -25.041 1.00 90.75 241 SER A N 1
ATOM 1825 C CA . SER A 1 241 ? 22.092 7.707 -24.862 1.00 90.75 241 SER A CA 1
ATOM 1826 C C . SER A 1 241 ? 23.563 7.322 -24.673 1.00 90.75 241 SER A C 1
ATOM 1828 O O . SER A 1 241 ? 24.444 7.980 -25.227 1.00 90.75 241 SER A O 1
ATOM 1830 N N . ASP A 1 242 ? 23.840 6.222 -23.966 1.00 88.38 242 ASP A N 1
ATOM 1831 C CA . ASP A 1 242 ? 25.191 5.681 -23.794 1.00 88.38 242 ASP A CA 1
ATOM 1832 C C . ASP A 1 242 ? 25.755 5.179 -25.129 1.00 88.38 242 ASP A C 1
ATOM 1834 O O . ASP A 1 242 ? 26.920 5.415 -25.452 1.00 88.38 242 ASP A O 1
ATOM 1838 N N . SER A 1 243 ? 24.913 4.543 -25.948 1.00 89.06 243 SER A N 1
ATOM 1839 C CA . SER A 1 243 ? 25.291 4.065 -27.284 1.00 89.06 243 SER A CA 1
ATOM 1840 C C . SER A 1 243 ? 25.597 5.222 -28.244 1.00 89.06 243 SER A C 1
ATOM 1842 O O . SER A 1 243 ? 26.581 5.169 -28.988 1.00 89.06 243 SER A O 1
ATOM 1844 N N . ASP A 1 244 ? 24.797 6.291 -28.209 1.00 88.69 244 ASP A N 1
ATOM 1845 C CA . ASP A 1 244 ? 25.006 7.494 -29.023 1.00 88.69 244 ASP A CA 1
ATOM 1846 C C . ASP A 1 244 ? 26.245 8.287 -28.581 1.00 88.69 244 ASP A C 1
ATOM 1848 O O . ASP A 1 244 ? 27.017 8.756 -29.427 1.00 88.69 244 ASP A O 1
ATOM 1852 N N . ASN A 1 245 ? 26.495 8.383 -27.272 1.00 89.31 245 ASN A N 1
ATOM 1853 C CA . ASN A 1 245 ? 27.718 8.973 -26.729 1.00 89.31 245 ASN A CA 1
ATOM 1854 C C . ASN A 1 245 ? 28.957 8.166 -27.126 1.00 89.31 245 ASN A C 1
ATOM 1856 O O . ASN A 1 245 ? 29.934 8.743 -27.608 1.00 89.31 245 ASN A O 1
ATOM 1860 N N . LEU A 1 246 ? 28.911 6.834 -27.008 1.00 88.75 246 LEU A N 1
ATOM 1861 C CA . LEU A 1 246 ? 30.011 5.963 -27.423 1.00 88.75 246 LEU A CA 1
ATOM 1862 C C . LEU A 1 246 ? 30.300 6.114 -28.922 1.00 88.75 246 LEU A C 1
ATOM 1864 O O . LEU A 1 246 ? 31.453 6.278 -29.326 1.00 88.75 246 LEU A O 1
ATOM 1868 N N . ARG A 1 247 ? 29.256 6.149 -29.758 1.00 89.88 247 ARG A N 1
ATOM 1869 C CA . ARG A 1 247 ? 29.384 6.365 -31.205 1.00 89.88 247 ARG A CA 1
ATOM 1870 C C . ARG A 1 247 ? 29.983 7.732 -31.539 1.00 89.88 247 ARG A C 1
ATOM 1872 O O . ARG A 1 247 ? 30.797 7.832 -32.459 1.00 89.88 247 A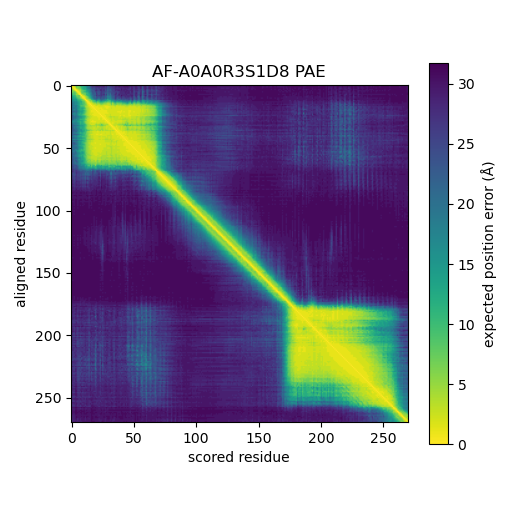RG A O 1
ATOM 1879 N N . SER A 1 248 ? 29.587 8.773 -30.816 1.00 90.12 248 SER A N 1
ATOM 1880 C CA . SER A 1 248 ? 30.098 10.135 -31.004 1.00 90.12 248 SER A CA 1
ATOM 1881 C C . SER A 1 248 ? 31.568 10.246 -30.595 1.00 90.12 248 SER A C 1
ATOM 1883 O O . SER A 1 248 ? 32.370 10.811 -31.338 1.00 90.12 248 SER A O 1
ATOM 1885 N N . ASN A 1 249 ? 31.954 9.614 -29.486 1.00 89.19 249 ASN A N 1
ATOM 1886 C CA . ASN A 1 249 ? 33.336 9.578 -29.010 1.00 89.19 249 ASN A CA 1
ATOM 1887 C C . ASN A 1 249 ? 34.260 8.815 -29.982 1.00 89.19 249 ASN A C 1
ATOM 1889 O O . ASN A 1 249 ? 35.331 9.302 -30.341 1.00 89.19 249 ASN A O 1
ATOM 1893 N N . ILE A 1 250 ? 33.809 7.675 -30.523 1.00 89.38 250 ILE A N 1
ATOM 1894 C CA . ILE A 1 250 ? 34.559 6.927 -31.550 1.00 89.38 250 ILE A CA 1
ATOM 1895 C C . ILE A 1 250 ? 34.796 7.782 -32.805 1.00 89.38 250 ILE A C 1
ATOM 1897 O O . ILE A 1 250 ? 35.901 7.784 -33.352 1.00 89.38 250 ILE A O 1
ATOM 1901 N N . LYS A 1 251 ? 33.787 8.535 -33.268 1.00 89.75 251 LYS A N 1
ATOM 1902 C CA . LYS A 1 251 ? 33.944 9.451 -34.412 1.00 89.75 251 LYS A CA 1
ATOM 1903 C C . LYS A 1 251 ? 34.954 10.559 -34.121 1.00 89.75 251 LYS A C 1
ATOM 1905 O O . LYS A 1 251 ? 35.794 10.838 -34.973 1.00 89.75 251 LYS A O 1
ATOM 1910 N N . PHE A 1 252 ? 34.896 11.147 -32.928 1.00 85.38 252 PHE A N 1
ATOM 1911 C CA . PHE A 1 252 ? 35.822 12.194 -32.504 1.00 85.38 252 PHE A CA 1
ATOM 1912 C C . PHE A 1 252 ? 37.274 11.692 -32.459 1.00 85.38 252 PHE A C 1
ATOM 1914 O O . PHE A 1 252 ? 38.154 12.300 -33.064 1.00 85.38 252 PHE A O 1
ATOM 1921 N N . GLN A 1 253 ? 37.528 10.523 -31.858 1.00 84.19 253 GLN A N 1
ATOM 1922 C CA . GLN A 1 253 ? 38.868 9.920 -31.854 1.00 84.19 253 GLN A CA 1
ATOM 1923 C C . GLN A 1 253 ? 39.384 9.592 -33.260 1.00 84.19 253 GLN A C 1
ATOM 1925 O O . GLN A 1 253 ? 40.575 9.745 -33.537 1.00 84.19 253 GLN A O 1
ATOM 1930 N N . LYS A 1 254 ? 38.506 9.136 -34.162 1.00 84.94 254 LYS A N 1
ATOM 1931 C CA . LYS A 1 254 ? 38.881 8.828 -35.547 1.00 84.94 254 LYS A CA 1
ATOM 1932 C C . LYS A 1 254 ? 39.238 10.091 -36.338 1.00 84.94 254 LYS A C 1
ATOM 1934 O O . LYS A 1 254 ? 40.153 10.035 -37.150 1.00 84.94 254 LYS A O 1
ATOM 1939 N N . ALA A 1 255 ? 38.570 11.214 -36.068 1.00 80.31 255 ALA A N 1
ATOM 1940 C CA . ALA A 1 255 ? 38.895 12.508 -36.664 1.00 80.31 255 ALA A CA 1
ATOM 1941 C C . ALA A 1 255 ? 40.263 13.030 -36.197 1.00 80.31 255 ALA A C 1
ATOM 1943 O O . ALA A 1 255 ? 41.053 13.462 -37.028 1.00 80.31 255 ALA A O 1
ATOM 1944 N N . ILE A 1 256 ? 40.589 12.906 -34.904 1.00 80.62 256 ILE A N 1
ATOM 1945 C CA . ILE A 1 256 ? 41.906 13.304 -34.370 1.00 80.62 256 ILE A CA 1
ATOM 1946 C C . ILE A 1 256 ? 43.040 12.504 -35.025 1.00 80.62 256 ILE A C 1
ATOM 1948 O O . ILE A 1 256 ? 44.052 13.074 -35.415 1.00 80.62 256 ILE A O 1
ATOM 1952 N N . LYS A 1 257 ? 42.865 11.188 -35.198 1.00 75.31 257 LYS A N 1
ATOM 1953 C CA . LYS A 1 257 ? 43.874 10.317 -35.828 1.00 75.31 257 LYS A CA 1
ATOM 1954 C C . LYS A 1 257 ? 44.039 10.535 -37.338 1.00 75.31 257 LYS A C 1
ATOM 1956 O O . LYS A 1 257 ? 45.011 10.048 -37.903 1.00 75.31 257 LYS A O 1
ATOM 1961 N N . ALA A 1 258 ? 43.100 11.219 -37.993 1.00 72.31 258 ALA A N 1
ATOM 1962 C CA . ALA A 1 258 ? 43.133 11.472 -39.433 1.00 72.31 258 ALA A CA 1
ATOM 1963 C C . ALA A 1 258 ? 43.908 12.747 -39.819 1.00 72.31 258 ALA A C 1
ATOM 1965 O O . ALA A 1 258 ? 44.102 12.979 -41.009 1.00 72.31 258 ALA A O 1
ATOM 1966 N N . PHE A 1 259 ? 44.367 13.549 -38.851 1.00 57.53 259 PHE A N 1
ATOM 1967 C CA . PHE A 1 259 ? 45.289 14.661 -39.092 1.00 57.53 259 PHE A CA 1
ATOM 1968 C C . PHE A 1 259 ? 46.737 14.175 -38.918 1.00 57.53 259 PHE A C 1
ATOM 1970 O O . PHE A 1 259 ? 47.158 13.943 -37.781 1.00 57.53 259 PHE A O 1
ATOM 1977 N N . PRO A 1 260 ? 47.529 14.010 -39.996 1.00 57.69 260 PRO A N 1
ATOM 1978 C CA . PRO A 1 260 ? 48.956 13.785 -39.852 1.00 57.69 260 PRO A CA 1
ATOM 1979 C C . PRO A 1 260 ? 49.600 15.081 -39.352 1.00 57.69 260 PRO A C 1
ATOM 1981 O O . PRO A 1 260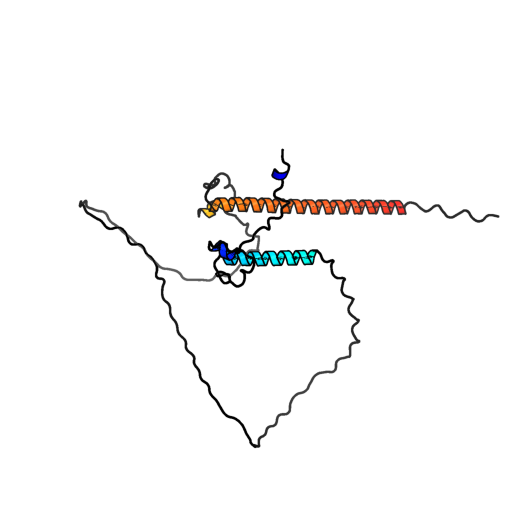 ? 49.336 16.166 -39.869 1.00 57.69 260 PRO A O 1
ATOM 1984 N N . SER A 1 261 ? 50.439 14.961 -38.326 1.00 53.78 261 SER A N 1
ATOM 1985 C CA . SER A 1 261 ? 51.253 16.051 -37.793 1.00 53.78 261 SER A CA 1
ATOM 1986 C C . SER A 1 261 ? 52.255 16.525 -38.850 1.00 53.78 261 SER A C 1
ATOM 1988 O O . SER A 1 261 ? 53.352 15.982 -38.953 1.00 53.78 261 SER A O 1
ATOM 1990 N N . SER A 1 262 ? 51.903 17.546 -39.632 1.00 55.16 262 SER A N 1
ATOM 1991 C CA . SER A 1 262 ? 52.860 18.302 -40.447 1.00 55.16 262 SER A CA 1
ATOM 1992 C C . SER A 1 262 ? 53.722 19.176 -39.537 1.00 55.16 262 SER A C 1
ATOM 1994 O O . SER A 1 262 ? 53.476 20.374 -39.403 1.00 55.16 262 SER A O 1
ATOM 1996 N N . ARG A 1 263 ? 54.699 18.578 -38.849 1.00 59.56 263 ARG A N 1
ATOM 1997 C CA . ARG A 1 263 ? 55.696 19.327 -38.077 1.00 59.56 263 ARG A CA 1
ATOM 1998 C C . ARG A 1 263 ? 56.975 18.526 -37.857 1.00 59.56 263 ARG A C 1
ATOM 2000 O O . ARG A 1 263 ? 57.253 18.161 -36.736 1.00 59.56 263 ARG A O 1
ATOM 2007 N N . GLU A 1 264 ? 57.731 18.275 -38.918 1.00 54.91 264 GLU A N 1
ATOM 2008 C CA . GLU A 1 264 ? 59.174 17.992 -38.871 1.00 54.91 264 GLU A CA 1
ATOM 2009 C C . GLU A 1 264 ? 59.711 18.264 -40.287 1.00 54.91 264 GLU A C 1
ATOM 2011 O O . GLU A 1 264 ? 59.454 17.468 -41.183 1.00 54.91 264 GLU A O 1
ATOM 2016 N N . HIS A 1 265 ? 60.341 19.425 -40.513 1.00 55.03 265 HIS A N 1
ATOM 2017 C CA . HIS A 1 265 ? 61.371 19.699 -41.541 1.00 55.03 265 HIS A CA 1
ATOM 2018 C C . HIS A 1 265 ? 61.589 21.219 -41.660 1.00 55.03 265 HIS A C 1
ATOM 2020 O O . HIS A 1 265 ? 61.121 21.865 -42.595 1.00 55.03 265 HIS A O 1
ATOM 2026 N N . TYR A 1 266 ? 62.294 21.812 -40.693 1.00 50.66 266 TYR A N 1
ATOM 2027 C CA . TYR A 1 266 ? 63.061 23.034 -40.959 1.00 50.66 266 TYR A CA 1
ATOM 2028 C C . TYR A 1 266 ? 64.220 23.171 -39.973 1.00 50.66 266 TYR A C 1
ATOM 2030 O O . TYR A 1 266 ? 64.230 24.051 -39.123 1.00 50.66 266 TYR A O 1
ATOM 2038 N N . LEU A 1 267 ? 65.193 22.272 -40.071 1.00 59.03 267 LEU A N 1
ATOM 2039 C CA . LEU A 1 267 ? 66.572 22.545 -39.683 1.00 59.03 267 LEU A CA 1
ATOM 2040 C C . LEU A 1 267 ? 67.474 21.753 -40.632 1.00 59.03 267 LEU A C 1
ATOM 2042 O O . LEU A 1 267 ? 67.140 20.633 -41.003 1.00 59.03 267 LEU A O 1
ATOM 2046 N N . VAL A 1 268 ? 68.614 22.357 -40.967 1.00 53.62 268 VAL A N 1
ATOM 2047 C CA . VAL A 1 268 ? 69.653 21.929 -41.920 1.00 53.62 268 VAL A CA 1
ATOM 2048 C C . VAL A 1 268 ? 69.409 22.377 -43.365 1.00 53.62 268 VAL A C 1
ATOM 2050 O O . VAL A 1 268 ? 68.882 21.610 -44.155 1.00 53.62 268 VAL A O 1
ATOM 2053 N N . VAL A 1 269 ? 69.865 23.590 -43.714 1.00 47.00 269 VAL A N 1
ATOM 2054 C CA . VAL A 1 269 ? 70.881 23.813 -44.768 1.00 47.00 269 VAL A CA 1
ATOM 2055 C C . VAL A 1 269 ? 71.640 25.118 -44.463 1.00 47.00 269 VAL A C 1
ATOM 2057 O O . VAL A 1 269 ? 71.013 26.170 -44.389 1.00 47.00 269 VAL A O 1
ATOM 2060 N N . ALA A 1 270 ? 72.963 24.953 -44.321 1.00 47.41 270 ALA A N 1
ATOM 2061 C CA . ALA A 1 270 ? 74.104 25.879 -44.458 1.00 47.41 270 ALA A CA 1
ATOM 2062 C C . ALA A 1 270 ? 74.116 27.214 -43.693 1.00 47.41 270 ALA A C 1
ATOM 2064 O O . ALA A 1 270 ? 73.454 28.179 -44.129 1.00 47.41 270 ALA A O 1
#

Sequence (270 aa):
MNIEEILPELFGEKRVYYCQRCLNHGLEIKRKNHKSECAYRFCICNDCQMVDKRRELNSRLLQIESISSSPPPPPPPPPPPPPPSTLPQPSPLPPSSSSSLSSSSSSSSSSLSTSSSSSSSSSSSSASSSSSSLSSLSQPASNGNVLTTTVPLLPDMSILSPTPEQAISPPTMKGKERRPNCQRCAQHSVLARLKGHKRCCPFRDCPCAKCQVVQERQKLMADQIKLRRRQKKQKNLDALSDSDNLRSNIKFQKAIKAFPSSREHYLVVA

InterPro domains:
  IPR001275 DM DNA-binding domain [PF00751] (15-59)
  IPR001275 DM DNA-binding domain [PF00751] (178-224)
  IPR001275 DM DNA-binding domain [PS40000] (19-48)
  IPR001275 DM DNA-binding domain [PS40000] (182-211)
  IPR001275 DM DNA-binding domain [PS50809] (19-66)
  IPR001275 DM DNA-binding domain [PS50809] (182-229)
  IPR001275 DM DNA-binding domain [SM00301] (15-66)
  IPR001275 DM DNA-binding domain [SM00301] (178-231)
  IPR026607 DMRT family [PTHR12322] (165-239)
  IPR036407 DM DNA-binding domain superfamily [G3DSA:4.10.1040.10] (12-60)
  IPR036407 DM DNA-binding domain superfamily [G3DSA:4.10.1040.10] (175-224)
  IPR036407 DM DNA-binding domain superfamily [SSF82927] (12-58)
  IPR036407 DM DNA-binding domain superfamily [SSF82927] (176-223)

Radius of gyration: 43.15 Å; Cα contacts (8 Å, |Δi|>4): 71; chains: 1; bounding box: 132×105×93 Å

Mean predicted aligned error: 24.08 Å

Secondary structure (DSSP, 8-state):
--GGGS-TTSS---PPPB-HHHHTTT---BSTTTTTT-TTTT--SHHHHHHHHHHHHHHHHHHHHHHHTSPPPPPPPPPPPPPP-PPP-------------------------------------------------------------------------------------------PBPHHHHHTT---BSTTTTSS-TTTT--SHHHHHHHHHHHHHHHHHHHHHHHHHHHHHHHHHHHHHHHHHHHHHHHHHTS-----------

Solvent-accessible surface area (backbone atoms only — not comparable to full-atom values): 19119 Å² total; per-residue (Å²): 134,78,80,78,82,81,55,86,78,79,70,76,75,75,83,83,57,63,32,66,54,38,48,76,72,76,36,92,42,62,41,79,88,36,75,83,76,37,91,52,68,80,52,78,49,72,69,42,48,52,52,52,54,50,50,54,52,50,55,51,48,54,52,50,54,60,56,72,71,50,80,82,79,79,81,79,79,81,78,78,82,81,78,84,84,77,81,89,79,87,86,90,87,88,88,87,88,78,88,80,86,89,82,90,79,88,79,89,86,77,89,76,88,75,85,76,87,82,89,81,90,83,89,87,89,82,85,92,84,89,83,90,84,88,88,88,87,84,87,84,90,86,88,82,91,82,89,79,91,83,88,84,91,84,83,91,83,84,88,86,85,85,86,84,90,84,83,84,78,84,75,77,89,68,79,79,78,83,79,60,58,30,69,55,38,49,72,69,78,35,93,41,61,38,80,85,31,76,83,76,37,93,53,68,81,52,84,50,71,70,43,48,53,53,50,53,52,50,51,54,52,50,52,51,52,51,51,51,52,49,52,53,48,47,57,51,52,52,55,50,51,52,50,52,50,52,54,50,50,54,52,52,56,54,55,60,71,68,57,79,82,90,79,87,88,90,81,90,81,136

Foldseek 3Di:
DDPVPPDPPPPDPPDFDFDQQCVVVVHGHTPPPCQVVDPCNPPPDPSVVVVVVVVVVVVVVVVVVVVVPDDDDDDDDDDDDDDDDDDDDDDDDDDDDDDDDDDDDDDDDDDDDDDDDDDDDDDDDDDDDDDDDDDDDDDDDDDDDDDDDDDDDDDDDDDDDDDDDDDDDDDDCPDDPDFDFDQQCVLVVHTHTPVPCQVVPPCNPPPDPSVVVVVVVVVVVVVVVVVVVVVVVVVVVVVVVVVVVVVVVVVVVVVVVPDDPPDDDDDDDD

pLDDT: mean 70.46, std 23.57, range [30.02, 98.0]